Protein AF-A0A8J9YKD9-F1 (afdb_monomer)

pLDDT: mean 70.88, std 24.91, range [34.94, 98.56]

Radius of gyration: 39.42 Å; Cα contacts (8 Å, |Δi|>4): 229; chains: 1; bounding box: 98×36×122 Å

Secondary structure (DSSP, 8-state):
-EEEE-----SSSS-----EEEEPPPB--EEEEEPPPPPPS-SSSS--EEEEEEEEEE--BTTPPPPPS-SEEEEE-----STT-EEETTEEEPPTTEESTTS-EE---TTTTTSS--------------------------------S----------------------------

InterPro domains:
  IPR000884 Thrombospondin type-1 (TSP1) repeat [PF00090] (32-78)
  IPR000884 Thrombospondin type-1 (TSP1) repeat [SM00209] (31-82)
  IPR036383 Thrombospondin type-1 repeat superfamily [G3DSA:2.20.100.10] (26-81)
  IPR036383 Thrombospondin type-1 repeat superfamily [SSF82895] (27-78)

Structure (mmCIF, N/CA/C/O backbone):
data_AF-A0A8J9YKD9-F1
#
_entry.id   AF-A0A8J9YKD9-F1
#
loop_
_atom_site.group_PDB
_atom_site.id
_atom_site.type_symbol
_atom_site.label_atom_id
_atom_site.label_alt_id
_atom_site.label_comp_id
_atom_site.label_asym_id
_atom_site.label_entity_id
_atom_site.label_seq_id
_atom_site.pdbx_PDB_ins_code
_atom_site.Cartn_x
_atom_site.Cartn_y
_atom_site.Cartn_z
_atom_site.occupancy
_atom_site.B_iso_or_equiv
_atom_site.auth_seq_id
_atom_site.auth_comp_id
_atom_site.auth_asym_id
_atom_site.auth_atom_id
_atom_site.pdbx_PDB_model_num
ATOM 1 N N . MET A 1 1 ? 15.698 0.825 -31.365 1.00 49.66 1 MET A N 1
ATOM 2 C CA . MET A 1 1 ? 17.108 0.522 -31.705 1.00 49.66 1 MET A CA 1
ATOM 3 C C . MET A 1 1 ? 17.484 1.385 -32.893 1.00 49.66 1 MET A C 1
ATOM 5 O O . MET A 1 1 ? 16.712 1.414 -33.842 1.00 49.66 1 MET A O 1
ATOM 9 N N . LEU A 1 2 ? 18.587 2.131 -32.829 1.00 50.09 2 LEU A N 1
ATOM 10 C CA . LEU A 1 2 ? 19.017 2.991 -33.935 1.00 50.09 2 LEU A CA 1
ATOM 11 C C . LEU A 1 2 ? 20.284 2.392 -34.539 1.00 50.09 2 LEU A C 1
ATOM 13 O O . LEU A 1 2 ? 21.314 2.298 -33.877 1.00 50.09 2 LEU A O 1
ATOM 17 N N . CYS A 1 3 ? 20.183 1.958 -35.791 1.00 45.44 3 CYS A N 1
ATOM 18 C CA . CYS A 1 3 ? 21.333 1.555 -36.580 1.00 45.44 3 CYS A CA 1
ATOM 19 C C . CYS A 1 3 ? 21.987 2.840 -37.098 1.00 45.44 3 CYS A C 1
ATOM 21 O O . CYS A 1 3 ? 21.363 3.576 -37.862 1.00 45.44 3 CYS A O 1
ATOM 23 N N . ARG A 1 4 ? 23.197 3.162 -36.636 1.00 56.41 4 ARG A N 1
ATOM 24 C CA . ARG A 1 4 ? 24.002 4.229 -37.236 1.00 56.41 4 ARG A CA 1
ATOM 25 C C . ARG A 1 4 ? 25.234 3.592 -37.854 1.00 56.41 4 ARG A C 1
ATOM 27 O O . ARG A 1 4 ? 25.938 2.828 -37.200 1.00 56.41 4 ARG A O 1
ATOM 34 N N . THR A 1 5 ? 25.475 3.900 -39.117 1.00 50.19 5 THR A N 1
ATOM 35 C CA . THR A 1 5 ? 26.721 3.572 -39.801 1.00 50.19 5 THR A CA 1
ATOM 36 C C . THR A 1 5 ? 27.818 4.464 -39.231 1.00 50.19 5 THR A C 1
ATOM 38 O O . THR A 1 5 ? 27.686 5.687 -39.236 1.00 50.19 5 THR A O 1
ATOM 41 N N . VAL A 1 6 ? 28.883 3.864 -38.702 1.00 56.16 6 VAL A N 1
ATOM 42 C CA . VAL A 1 6 ? 30.103 4.599 -38.356 1.00 56.16 6 VAL A CA 1
ATOM 43 C C . VAL A 1 6 ? 31.075 4.367 -39.504 1.00 56.16 6 VAL A C 1
ATOM 45 O O . VAL A 1 6 ? 31.523 3.242 -39.716 1.00 56.16 6 VAL A O 1
ATOM 48 N N . GLU A 1 7 ? 31.366 5.409 -40.279 1.00 52.75 7 GLU A N 1
ATOM 49 C CA . GLU A 1 7 ? 32.394 5.347 -41.317 1.00 52.75 7 GLU A CA 1
ATOM 50 C C . GLU A 1 7 ? 33.770 5.370 -40.651 1.00 52.75 7 GLU A C 1
ATOM 52 O O . GLU A 1 7 ? 34.319 6.421 -40.325 1.00 52.75 7 GLU A O 1
ATOM 57 N N . ILE A 1 8 ? 34.325 4.188 -40.392 1.00 57.19 8 ILE A N 1
ATOM 58 C CA . ILE A 1 8 ? 35.709 4.060 -39.947 1.00 57.19 8 ILE A CA 1
ATOM 59 C C . ILE A 1 8 ? 36.579 4.044 -41.208 1.00 57.19 8 ILE A C 1
ATOM 61 O O . ILE A 1 8 ? 36.727 3.013 -41.863 1.00 57.19 8 ILE A O 1
ATOM 65 N N . VAL A 1 9 ? 37.144 5.201 -41.560 1.00 55.03 9 VAL A N 1
ATOM 66 C CA . VAL A 1 9 ? 38.139 5.334 -42.635 1.00 55.03 9 VAL A CA 1
ATOM 67 C C . VAL A 1 9 ? 39.464 4.738 -42.143 1.00 55.03 9 VAL A C 1
ATOM 69 O O . VAL A 1 9 ? 40.331 5.444 -41.633 1.00 55.03 9 VAL A O 1
ATOM 72 N N . LEU A 1 10 ? 39.624 3.416 -42.238 1.00 52.72 10 LEU A N 1
ATOM 73 C CA . LEU A 1 10 ? 40.927 2.780 -42.037 1.00 52.72 10 LEU A CA 1
ATOM 74 C C . LEU A 1 10 ? 41.771 3.000 -43.296 1.00 52.72 10 LEU A C 1
ATOM 76 O O . LEU A 1 10 ? 41.518 2.410 -44.345 1.00 52.72 10 LEU A O 1
ATOM 80 N N . LEU A 1 11 ? 42.780 3.867 -43.178 1.00 53.34 11 LEU A N 1
ATOM 81 C CA . LEU A 1 11 ? 43.760 4.197 -44.219 1.00 53.34 11 LEU A CA 1
ATOM 82 C C . LEU A 1 11 ? 44.752 3.049 -44.486 1.00 53.34 11 LEU A C 1
ATOM 84 O O . LEU A 1 11 ? 45.954 3.281 -44.539 1.00 53.34 11 LEU A O 1
ATOM 88 N N . LEU A 1 12 ? 44.283 1.810 -44.641 1.00 57.62 12 LEU A N 1
ATOM 89 C CA . LEU A 1 12 ? 45.097 0.686 -45.111 1.00 57.62 12 LEU A CA 1
ATOM 90 C C . LEU A 1 12 ? 44.252 -0.152 -46.080 1.00 57.62 12 LEU A C 1
ATOM 92 O O . LEU A 1 12 ? 43.355 -0.885 -45.681 1.00 57.62 12 LEU A O 1
ATOM 96 N N . GLY A 1 13 ? 44.523 0.057 -47.369 1.00 63.09 13 GLY A N 1
ATOM 97 C CA . GLY A 1 13 ? 43.796 -0.408 -48.549 1.00 63.09 13 GLY A CA 1
ATOM 98 C C . GLY A 1 13 ? 43.008 -1.728 -48.485 1.00 63.09 13 GLY A C 1
ATOM 99 O O . GLY A 1 13 ? 43.545 -2.784 -48.171 1.00 63.09 13 GLY A O 1
ATOM 100 N N . LEU A 1 14 ? 41.774 -1.627 -49.006 1.00 68.38 14 LEU A N 1
ATOM 101 C CA . LEU A 1 14 ? 41.173 -2.484 -50.050 1.00 68.38 14 LEU A CA 1
ATOM 102 C C . LEU A 1 14 ? 39.954 -3.373 -49.750 1.00 68.38 14 LEU A C 1
ATOM 104 O O . LEU A 1 14 ? 39.493 -4.024 -50.679 1.00 68.38 14 LEU A O 1
ATOM 108 N N . THR A 1 15 ? 39.281 -3.284 -48.598 1.00 60.72 15 THR A N 1
ATOM 109 C CA . THR A 1 15 ? 37.817 -3.527 -48.575 1.00 60.72 15 THR A CA 1
ATOM 110 C C . THR A 1 15 ? 37.111 -2.645 -47.537 1.00 60.72 15 THR A C 1
ATOM 112 O O . THR A 1 15 ? 37.367 -2.744 -46.342 1.00 60.72 15 THR A O 1
ATOM 115 N N . LEU A 1 16 ? 36.206 -1.770 -47.994 1.00 62.81 16 LEU A N 1
ATOM 116 C CA . LEU A 1 16 ? 35.316 -0.981 -47.135 1.00 62.81 16 LEU A CA 1
ATOM 117 C C . LEU A 1 16 ? 34.081 -1.823 -46.799 1.00 62.81 16 LEU A C 1
ATOM 119 O O . LEU A 1 16 ? 33.041 -1.699 -47.442 1.00 62.81 16 LEU A O 1
ATOM 123 N N . TRP A 1 17 ? 34.193 -2.713 -45.815 1.00 62.84 17 TRP A N 1
ATOM 124 C CA . TRP A 1 17 ? 33.002 -3.333 -45.237 1.00 62.84 17 TRP A CA 1
ATOM 125 C C . TRP A 1 17 ? 32.417 -2.356 -44.216 1.00 62.84 17 TRP A C 1
ATOM 127 O O . TRP A 1 17 ? 33.113 -2.022 -43.253 1.00 62.84 17 TRP A O 1
ATOM 137 N N . PRO A 1 18 ? 31.174 -1.870 -44.386 1.00 65.19 18 PRO A N 1
ATOM 138 C CA . PRO A 1 18 ? 30.551 -1.041 -43.368 1.00 65.19 18 PRO A CA 1
ATOM 139 C C . PRO A 1 18 ? 30.458 -1.844 -42.068 1.00 65.19 18 PRO A C 1
ATOM 141 O O . PRO A 1 18 ? 29.772 -2.866 -41.992 1.00 65.19 18 PRO A O 1
ATOM 144 N N . VAL A 1 19 ? 31.162 -1.383 -41.033 1.00 68.31 19 VAL A N 1
ATOM 145 C CA . VAL A 1 19 ? 31.009 -1.925 -39.685 1.00 68.31 19 VAL A CA 1
ATOM 146 C C . VAL A 1 19 ? 29.720 -1.346 -39.117 1.00 68.31 19 VAL A C 1
ATOM 148 O O . VAL A 1 19 ? 29.615 -0.155 -38.825 1.00 68.31 19 VAL A O 1
ATOM 151 N N . TYR A 1 20 ? 28.711 -2.198 -38.976 1.00 69.06 20 TYR A N 1
ATOM 152 C CA . TYR A 1 20 ? 27.459 -1.827 -38.332 1.00 69.06 20 TYR A CA 1
ATOM 153 C C . TYR A 1 20 ? 27.636 -1.855 -36.814 1.00 69.06 20 TYR A C 1
ATOM 155 O O . TYR A 1 20 ? 27.706 -2.922 -36.204 1.00 69.06 20 TYR A O 1
ATOM 163 N N . VAL A 1 21 ? 27.699 -0.672 -36.200 1.00 68.19 21 VAL A N 1
ATOM 164 C CA . VAL A 1 21 ? 27.710 -0.531 -34.742 1.00 68.19 21 VAL A CA 1
ATOM 165 C C . VAL A 1 21 ? 26.272 -0.387 -34.259 1.00 68.19 21 VAL A C 1
ATOM 167 O O . VAL A 1 21 ? 25.566 0.568 -34.587 1.00 68.19 21 VAL A O 1
ATOM 170 N N . TYR A 1 22 ? 25.826 -1.355 -33.465 1.00 70.00 22 TYR A N 1
ATOM 171 C CA . TYR A 1 22 ? 24.507 -1.318 -32.850 1.00 70.00 22 TYR A CA 1
ATOM 172 C C . TYR A 1 22 ? 24.577 -0.524 -31.553 1.00 70.00 22 TYR A C 1
ATOM 174 O O . TYR A 1 22 ? 25.063 -1.011 -30.534 1.00 70.00 22 TYR A O 1
ATOM 182 N N . VAL A 1 23 ? 24.071 0.707 -31.594 1.00 76.88 23 VAL A N 1
ATOM 183 C CA . VAL A 1 23 ? 23.906 1.520 -30.392 1.00 76.88 23 VAL A CA 1
ATOM 184 C C . VAL A 1 23 ? 22.541 1.210 -29.796 1.00 76.88 23 VAL A C 1
ATOM 186 O O . VAL A 1 23 ? 21.492 1.473 -30.395 1.00 76.88 23 VAL A O 1
ATOM 189 N N . CYS A 1 24 ? 22.556 0.639 -28.598 1.00 83.12 24 CYS A N 1
ATOM 190 C CA . CYS A 1 24 ? 21.361 0.516 -27.788 1.00 83.12 24 CYS A CA 1
ATOM 191 C C . CYS A 1 24 ? 21.346 1.626 -26.728 1.00 83.12 24 CYS A C 1
ATOM 193 O O . CYS A 1 24 ? 22.335 1.769 -26.007 1.00 83.12 24 CYS A O 1
ATOM 195 N N . PRO A 1 25 ? 20.265 2.419 -26.624 1.00 88.81 25 PRO A N 1
ATOM 196 C CA . PRO A 1 25 ? 20.163 3.423 -25.578 1.00 88.81 25 PRO A CA 1
ATOM 197 C C . PRO A 1 25 ? 20.093 2.751 -24.205 1.00 88.81 25 PRO A C 1
ATOM 199 O O . PRO A 1 25 ? 19.371 1.771 -24.019 1.00 88.81 25 PRO A O 1
ATOM 202 N N . VAL A 1 26 ? 20.828 3.301 -23.240 1.00 93.81 26 VAL A N 1
ATOM 203 C CA . VAL A 1 26 ? 20.701 2.910 -21.835 1.00 93.81 26 VAL A CA 1
ATOM 204 C C . VAL A 1 26 ? 19.325 3.358 -21.353 1.00 93.81 26 VAL A C 1
ATOM 206 O O . VAL A 1 26 ? 19.009 4.547 -21.398 1.00 93.81 26 VAL A O 1
ATOM 209 N N . VAL A 1 27 ? 18.506 2.414 -20.895 1.00 96.19 27 VAL A N 1
ATOM 210 C CA . VAL A 1 27 ? 17.192 2.706 -20.310 1.00 96.19 27 VAL A CA 1
ATOM 211 C C . VAL A 1 27 ? 17.205 2.225 -18.875 1.00 96.19 27 VAL A C 1
ATOM 213 O O . VAL A 1 27 ? 17.424 1.044 -18.618 1.00 96.19 27 VAL A O 1
ATOM 216 N N . HIS A 1 28 ? 16.988 3.137 -17.936 1.00 96.69 28 HIS A N 1
ATOM 217 C CA . HIS A 1 28 ? 16.857 2.787 -16.529 1.00 96.69 28 HIS A CA 1
ATOM 218 C C . HIS A 1 28 ? 15.464 2.243 -16.241 1.00 96.69 28 HIS A C 1
ATOM 220 O O . HIS A 1 28 ? 14.485 2.638 -16.873 1.00 96.69 28 HIS A O 1
ATOM 226 N N . CYS A 1 29 ? 15.391 1.349 -15.264 1.00 97.88 29 CYS A N 1
ATOM 227 C CA . CYS A 1 29 ? 14.129 0.802 -14.814 1.00 97.88 29 CYS A CA 1
ATOM 228 C C . CYS A 1 29 ? 13.219 1.900 -14.249 1.00 97.88 29 CYS A C 1
ATOM 230 O O . CYS A 1 29 ? 13.682 2.761 -13.495 1.00 97.88 29 CYS A O 1
ATOM 232 N N . GLN A 1 30 ? 11.928 1.835 -14.564 1.00 98.12 30 GLN A N 1
ATOM 233 C CA . GLN A 1 30 ? 10.911 2.707 -13.986 1.00 98.12 30 GLN A CA 1
ATOM 234 C C . GLN A 1 30 ? 9.786 1.870 -13.390 1.00 98.12 30 GLN A C 1
ATOM 236 O O . GLN A 1 30 ? 9.272 0.934 -14.008 1.00 98.12 30 GLN A O 1
ATOM 241 N N . TRP A 1 31 ? 9.414 2.219 -12.163 1.00 98.38 31 TRP A N 1
ATOM 242 C CA . TRP A 1 31 ? 8.217 1.691 -11.536 1.00 98.38 31 TRP A CA 1
ATOM 243 C C . TRP A 1 31 ? 6.982 2.268 -12.215 1.00 98.38 31 TRP A C 1
ATOM 245 O O . 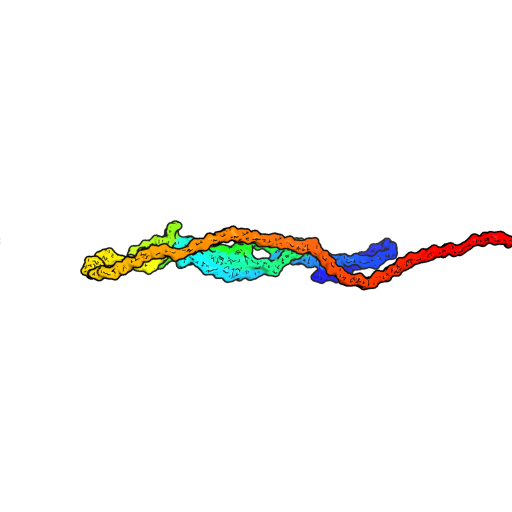TRP A 1 31 ? 6.923 3.470 -12.454 1.00 98.38 31 TRP A O 1
ATOM 255 N N . GLY A 1 32 ? 5.990 1.420 -12.446 1.00 97.81 32 GLY A N 1
ATOM 256 C CA . GLY A 1 32 ? 4.641 1.858 -12.751 1.00 97.81 32 GLY A CA 1
ATOM 257 C C . GLY A 1 32 ? 3.924 2.400 -11.525 1.00 97.81 32 GLY A C 1
ATOM 258 O O . GLY A 1 32 ? 4.444 2.404 -10.399 1.00 97.81 32 GLY A O 1
ATOM 259 N N . GLU A 1 33 ? 2.690 2.823 -11.764 1.00 98.19 33 GLU A N 1
ATOM 260 C CA . GLU A 1 33 ? 1.810 3.328 -10.722 1.00 98.19 33 GLU A CA 1
ATOM 261 C C . GLU A 1 33 ? 1.532 2.276 -9.646 1.00 98.19 33 GLU A C 1
ATOM 263 O O . GLU A 1 33 ? 1.490 1.062 -9.879 1.00 98.19 33 GLU A O 1
ATOM 268 N N . TRP A 1 34 ? 1.331 2.767 -8.427 1.00 98.50 34 TRP A N 1
ATOM 269 C CA . TRP A 1 34 ? 0.861 1.925 -7.341 1.00 98.50 34 TRP A CA 1
ATOM 270 C C . TRP A 1 34 ? -0.596 1.527 -7.571 1.00 98.50 34 TRP A C 1
ATOM 272 O O . TRP A 1 34 ? -1.436 2.355 -7.915 1.00 98.50 34 TRP A O 1
ATOM 282 N N . SER A 1 35 ? -0.921 0.274 -7.267 1.00 98.44 35 SER A N 1
ATOM 283 C CA . SER A 1 35 ? -2.300 -0.158 -7.100 1.00 98.44 35 SER A CA 1
ATOM 284 C C . SER A 1 35 ? -2.973 0.630 -5.976 1.00 98.44 35 SER A C 1
ATOM 286 O O . SER A 1 35 ? -2.322 1.158 -5.063 1.00 98.44 35 SER A O 1
ATOM 288 N N . HIS A 1 36 ? -4.305 0.624 -5.981 1.00 98.44 36 HIS A N 1
ATOM 289 C CA . HIS A 1 36 ? -5.063 1.027 -4.805 1.00 98.44 36 HIS A CA 1
ATOM 290 C C . HIS A 1 36 ? -4.664 0.179 -3.590 1.00 98.44 36 HIS A C 1
ATOM 292 O O . HIS A 1 36 ? -4.225 -0.969 -3.719 1.00 98.44 36 HIS A O 1
ATOM 298 N N . TRP A 1 37 ? -4.811 0.772 -2.406 1.00 98.44 37 TRP A N 1
ATOM 299 C CA . TRP A 1 37 ? -4.686 0.048 -1.148 1.00 98.44 37 TRP A CA 1
ATOM 300 C C . TRP A 1 37 ? -5.793 -0.998 -1.038 1.00 98.44 37 TRP A C 1
ATOM 302 O O . TRP A 1 37 ? -6.943 -0.727 -1.390 1.00 98.44 37 TRP A O 1
ATOM 312 N N . SER A 1 38 ? -5.451 -2.174 -0.520 1.00 98.38 38 SER A N 1
ATOM 313 C CA . SER A 1 38 ? -6.422 -3.203 -0.162 1.00 98.38 38 SER A CA 1
ATOM 314 C C . SER A 1 38 ? -7.405 -2.695 0.895 1.00 98.38 38 SER A C 1
ATOM 316 O O . SER A 1 38 ? -7.178 -1.685 1.564 1.00 98.38 38 SER A O 1
ATOM 318 N N . SER A 1 39 ? -8.486 -3.434 1.128 1.00 98.12 39 SER A N 1
ATOM 319 C CA . SER A 1 39 ? -9.269 -3.268 2.355 1.00 98.12 39 SER A CA 1
ATOM 320 C C . SER A 1 39 ? -8.395 -3.532 3.584 1.00 98.12 39 SER A C 1
ATOM 322 O O . SER A 1 39 ? -7.424 -4.289 3.516 1.00 98.12 39 SER A O 1
ATOM 324 N N . CYS A 1 40 ? -8.722 -2.871 4.694 1.00 98.12 40 CYS A N 1
ATOM 325 C CA . CYS A 1 40 ? -8.013 -3.065 5.954 1.00 98.12 40 CYS A CA 1
ATOM 326 C C . CYS A 1 40 ? -8.285 -4.468 6.502 1.00 98.12 40 CYS A C 1
ATOM 328 O O . CYS A 1 40 ? -9.431 -4.919 6.482 1.00 98.12 40 CYS A O 1
ATOM 330 N N . THR A 1 41 ? -7.251 -5.148 6.993 1.00 97.56 41 THR A N 1
ATOM 331 C CA . THR A 1 41 ? -7.365 -6.508 7.548 1.00 97.56 41 THR A CA 1
ATOM 332 C C . THR A 1 41 ? -8.179 -6.566 8.842 1.00 97.56 41 THR A C 1
ATOM 334 O O . THR A 1 41 ? -8.761 -7.605 9.140 1.00 97.56 41 THR A O 1
ATOM 337 N N . ALA A 1 42 ? -8.262 -5.458 9.584 1.00 95.94 42 ALA A N 1
ATOM 338 C CA . ALA A 1 42 ? -9.081 -5.325 10.785 1.00 95.94 42 ALA A CA 1
ATOM 339 C C . ALA A 1 42 ? -10.007 -4.108 10.683 1.00 95.94 42 ALA A C 1
ATOM 341 O O . ALA A 1 42 ? -9.653 -3.077 10.115 1.00 95.94 42 ALA A O 1
ATOM 342 N N . SER A 1 43 ? -11.205 -4.196 11.253 1.00 95.94 43 SER A N 1
ATOM 343 C CA . SER A 1 43 ? -12.158 -3.078 11.290 1.00 95.94 43 SER A CA 1
ATOM 344 C C . SER A 1 43 ? -11.818 -2.022 12.346 1.00 95.94 43 SER A C 1
ATOM 346 O O . SER A 1 43 ? -12.329 -0.910 12.274 1.00 95.94 43 SER A O 1
ATOM 348 N N . CYS A 1 44 ? -10.985 -2.369 13.327 1.00 96.81 44 CYS A N 1
ATOM 349 C CA . CYS A 1 44 ? -10.587 -1.528 14.452 1.00 96.81 44 CYS A CA 1
ATOM 350 C C . CYS A 1 44 ? -9.320 -2.104 15.113 1.00 96.81 44 CYS A C 1
ATOM 352 O O . CYS A 1 44 ? -8.856 -3.192 14.754 1.00 96.81 44 CYS A O 1
ATOM 354 N N . GLY A 1 45 ? -8.824 -1.434 16.152 1.00 96.31 45 GLY A N 1
ATOM 355 C CA . GLY A 1 45 ? -7.758 -1.957 16.998 1.00 96.31 45 GLY A CA 1
ATOM 356 C C . GLY A 1 45 ? -6.349 -1.741 16.430 1.00 96.31 45 GLY A C 1
ATOM 357 O O . GLY A 1 45 ? -6.151 -0.995 15.473 1.00 96.31 45 GLY A O 1
ATOM 358 N N . PRO A 1 46 ? -5.321 -2.336 17.056 1.00 96.38 46 PRO A N 1
ATOM 359 C CA . PRO A 1 46 ? -3.927 -1.981 16.789 1.00 96.38 46 PRO A CA 1
ATOM 360 C C . PRO A 1 46 ? -3.293 -2.713 15.596 1.00 96.38 46 PRO A C 1
ATOM 362 O O . PRO A 1 46 ? -2.169 -2.369 15.236 1.00 96.38 46 PRO A O 1
ATOM 365 N N . SER A 1 47 ? -3.953 -3.733 15.033 1.00 95.00 47 SER A N 1
ATOM 366 C CA . SER A 1 47 ? -3.354 -4.706 14.102 1.00 95.00 47 SER A CA 1
ATOM 367 C C . SER A 1 47 ? -3.840 -4.600 12.654 1.00 95.00 47 SER A C 1
ATOM 369 O O . SER A 1 47 ? -3.436 -5.408 11.820 1.00 95.00 47 SER A O 1
ATOM 371 N N . GLY A 1 48 ? -4.713 -3.638 12.343 1.00 96.56 48 GLY A N 1
ATOM 372 C CA . GLY A 1 48 ? -5.198 -3.436 10.982 1.00 96.56 48 GLY A CA 1
ATOM 373 C C . GLY A 1 48 ? -4.075 -3.004 10.044 1.00 96.56 48 GLY A C 1
ATOM 374 O O . GLY A 1 48 ? -3.369 -2.036 10.317 1.00 96.56 48 GLY A O 1
ATOM 375 N N . THR A 1 49 ? -3.950 -3.693 8.912 1.00 98.12 49 THR A N 1
ATOM 376 C CA . THR A 1 49 ? -2.992 -3.396 7.841 1.00 98.12 49 THR A CA 1
ATOM 377 C C . THR A 1 49 ? -3.666 -3.350 6.471 1.00 98.12 49 THR A C 1
ATOM 379 O O . THR A 1 49 ? -4.692 -3.993 6.231 1.00 98.12 49 THR A O 1
ATOM 382 N N . GLN A 1 50 ? -3.101 -2.557 5.566 1.00 98.44 50 GLN A N 1
ATOM 383 C CA . GLN A 1 50 ? -3.445 -2.515 4.148 1.00 98.44 50 GLN A CA 1
ATOM 384 C C . GLN A 1 50 ? -2.186 -2.658 3.317 1.00 98.44 50 GLN A C 1
ATOM 386 O O . GLN A 1 50 ? -1.162 -2.044 3.622 1.00 98.44 50 GLN A O 1
ATOM 391 N N . ASP A 1 51 ? -2.311 -3.379 2.211 1.00 98.44 51 ASP A N 1
ATOM 392 C CA . ASP A 1 51 ? -1.223 -3.606 1.277 1.00 98.44 51 ASP A CA 1
ATOM 393 C C . ASP A 1 51 ? -1.536 -2.996 -0.086 1.00 98.44 51 ASP A C 1
ATOM 395 O O . ASP A 1 51 ? -2.691 -2.817 -0.481 1.00 98.44 51 ASP A O 1
ATOM 399 N N . ARG A 1 52 ? -0.480 -2.669 -0.823 1.00 98.56 52 ARG A N 1
ATOM 400 C CA . ARG A 1 52 ? -0.545 -2.286 -2.232 1.00 98.56 52 ARG A CA 1
ATOM 401 C C . ARG A 1 52 ? 0.663 -2.816 -2.980 1.00 98.56 52 ARG A C 1
ATOM 403 O O . ARG A 1 52 ? 1.705 -3.112 -2.387 1.00 98.56 52 ARG A O 1
ATOM 410 N N . THR A 1 53 ? 0.547 -2.880 -4.296 1.00 98.44 53 THR A N 1
ATOM 411 C CA . THR A 1 53 ? 1.609 -3.379 -5.171 1.00 98.44 53 THR A CA 1
ATOM 412 C C . THR A 1 53 ? 1.851 -2.427 -6.326 1.00 98.44 53 THR A C 1
ATOM 414 O O . THR A 1 53 ? 0.988 -1.626 -6.667 1.00 98.44 53 THR A O 1
ATOM 417 N N . ARG A 1 54 ? 3.036 -2.489 -6.914 1.00 98.12 54 ARG A N 1
ATOM 418 C CA . ARG A 1 54 ? 3.363 -1.842 -8.183 1.00 98.12 54 ARG A CA 1
ATOM 419 C C . ARG A 1 54 ? 4.211 -2.789 -9.010 1.00 98.12 54 ARG A C 1
ATOM 421 O O . ARG A 1 54 ? 4.906 -3.648 -8.460 1.00 98.12 54 ARG A O 1
ATOM 428 N N . VAL A 1 55 ? 4.172 -2.606 -10.318 1.00 97.69 55 VAL A N 1
ATOM 429 C CA . VAL A 1 55 ? 4.952 -3.398 -11.273 1.00 97.69 55 VAL A CA 1
ATOM 430 C C . VAL A 1 55 ? 5.979 -2.519 -11.969 1.00 97.69 55 VAL A C 1
ATOM 432 O O . VAL A 1 55 ? 5.909 -1.296 -11.889 1.00 97.69 55 VAL A O 1
ATOM 435 N N . ILE A 1 56 ? 6.968 -3.135 -12.606 1.00 97.94 56 ILE A N 1
ATOM 436 C CA . ILE A 1 56 ? 7.914 -2.413 -13.456 1.00 97.94 56 ILE A CA 1
ATOM 437 C C . ILE A 1 56 ? 7.172 -2.030 -14.737 1.00 97.94 56 ILE A C 1
ATOM 439 O O . ILE A 1 56 ? 6.677 -2.915 -15.430 1.00 97.94 56 ILE A O 1
ATOM 443 N N . ASP A 1 57 ? 7.101 -0.735 -15.028 1.00 97.75 57 ASP A N 1
ATOM 444 C CA . ASP A 1 57 ? 6.498 -0.218 -16.262 1.00 97.75 57 ASP A CA 1
ATOM 445 C C . ASP A 1 57 ? 7.539 -0.159 -17.384 1.00 97.75 57 ASP A C 1
ATOM 447 O O . ASP A 1 57 ? 7.303 -0.602 -18.506 1.00 97.75 57 ASP A O 1
ATOM 451 N N . VAL A 1 58 ? 8.761 0.264 -17.044 1.00 97.12 58 VAL A N 1
ATOM 452 C CA . VAL A 1 58 ? 9.901 0.250 -17.964 1.00 97.12 58 VAL A CA 1
ATOM 453 C C . VAL A 1 58 ? 10.984 -0.660 -17.412 1.00 97.12 58 VAL A C 1
ATOM 455 O O . VAL A 1 58 ? 11.581 -0.376 -16.376 1.00 97.12 58 VAL A O 1
ATOM 458 N N . ALA A 1 59 ? 11.261 -1.760 -18.109 1.00 95.69 59 ALA A N 1
ATOM 459 C CA . ALA A 1 59 ? 12.364 -2.649 -17.765 1.00 95.69 59 ALA A CA 1
ATOM 460 C C . ALA A 1 59 ? 13.722 -2.012 -18.121 1.00 95.69 59 ALA A C 1
ATOM 462 O O . ALA A 1 59 ? 13.823 -1.321 -19.139 1.00 95.69 59 ALA A O 1
ATOM 463 N N . PRO A 1 60 ? 14.784 -2.261 -17.332 1.00 96.19 60 PRO A N 1
ATOM 464 C CA . PRO A 1 60 ? 16.107 -1.750 -17.652 1.00 96.19 60 PRO A CA 1
ATOM 465 C C . PRO A 1 60 ? 16.646 -2.381 -18.940 1.00 96.19 60 PRO A C 1
ATOM 467 O O . PRO A 1 60 ? 16.510 -3.586 -19.158 1.00 96.19 60 PRO A O 1
ATOM 470 N N . GLN A 1 61 ? 17.295 -1.580 -19.784 1.00 94.69 61 GLN A N 1
ATOM 471 C CA . GLN A 1 61 ? 17.899 -2.039 -21.037 1.00 94.69 61 GLN A CA 1
ATOM 472 C C . GLN A 1 61 ? 19.339 -1.554 -21.163 1.00 94.69 61 GLN A C 1
ATOM 474 O O . GLN A 1 61 ? 19.691 -0.463 -20.713 1.00 94.69 61 GLN A O 1
ATOM 479 N N . CYS A 1 62 ? 20.162 -2.382 -21.810 1.00 92.69 62 CYS A N 1
ATOM 480 C CA . CYS A 1 62 ? 21.493 -2.021 -22.299 1.00 92.69 62 CYS A CA 1
ATOM 481 C C . CYS A 1 62 ? 22.416 -1.439 -21.223 1.00 92.69 62 CYS A C 1
ATOM 483 O O . CYS A 1 62 ? 23.030 -0.396 -21.400 1.00 92.69 62 CYS A O 1
ATOM 485 N N . GLY A 1 63 ? 22.495 -2.142 -20.088 1.00 93.12 63 GLY A N 1
ATOM 486 C CA . GLY A 1 63 ? 23.295 -1.734 -18.930 1.00 93.12 63 GLY A CA 1
ATOM 487 C C . GLY A 1 63 ? 22.594 -0.738 -18.003 1.00 93.12 63 GLY A C 1
ATOM 488 O O . GLY A 1 63 ? 23.204 -0.259 -17.053 1.00 93.12 63 GLY A O 1
ATOM 489 N N . GLY A 1 64 ? 21.321 -0.427 -18.256 1.00 95.69 64 GLY A N 1
ATOM 490 C CA . GLY A 1 64 ? 20.524 0.424 -17.387 1.00 95.69 64 GLY A CA 1
ATOM 491 C C . GLY A 1 64 ? 20.326 -0.154 -15.987 1.00 95.69 64 GLY A C 1
ATOM 492 O O . GLY A 1 64 ? 20.258 -1.364 -15.780 1.00 95.69 64 GLY A O 1
ATOM 493 N N . ALA A 1 65 ? 20.226 0.746 -15.013 1.00 97.44 65 ALA A N 1
ATOM 494 C CA . ALA A 1 65 ? 20.050 0.392 -13.609 1.00 97.44 65 ALA A CA 1
ATOM 495 C C . ALA A 1 65 ? 18.681 -0.257 -13.341 1.00 97.44 65 ALA A C 1
ATOM 497 O O . ALA A 1 65 ? 17.658 0.198 -13.859 1.00 97.44 65 ALA A O 1
ATOM 498 N N . ALA A 1 66 ? 18.666 -1.281 -12.485 1.00 96.94 66 ALA A N 1
ATOM 499 C CA . ALA A 1 66 ? 17.441 -1.887 -11.974 1.00 96.94 66 ALA A CA 1
ATOM 500 C C . ALA A 1 66 ? 16.661 -0.918 -11.069 1.00 96.94 66 ALA A C 1
ATOM 502 O O . ALA A 1 66 ? 17.222 0.026 -10.510 1.00 96.94 66 ALA A O 1
ATOM 503 N N . CYS A 1 67 ? 15.358 -1.163 -10.914 1.00 97.25 67 CYS A N 1
ATOM 504 C CA . CYS A 1 67 ? 14.509 -0.335 -10.069 1.00 97.25 67 CYS A CA 1
ATOM 505 C C . CYS A 1 67 ? 14.935 -0.481 -8.607 1.00 97.25 67 CYS A C 1
ATOM 507 O O . CYS A 1 67 ? 15.084 -1.594 -8.105 1.00 97.25 67 CYS A O 1
ATOM 509 N N . SER A 1 68 ? 15.089 0.642 -7.910 1.00 97.12 68 SER A N 1
ATOM 510 C CA . SER A 1 68 ? 15.358 0.653 -6.474 1.00 97.12 68 SER A CA 1
ATOM 511 C C . SER A 1 68 ? 14.056 0.673 -5.661 1.00 97.12 68 SER A C 1
ATOM 513 O O . SER A 1 68 ? 13.030 1.218 -6.080 1.00 97.12 68 SER A O 1
ATOM 515 N N . GLY A 1 69 ? 14.092 0.067 -4.472 1.00 96.50 69 GLY A N 1
ATOM 516 C CA . GLY A 1 69 ? 12.949 -0.021 -3.558 1.00 96.50 69 GLY A CA 1
ATOM 517 C C . GLY A 1 69 ? 12.033 -1.230 -3.792 1.00 96.50 69 GLY A C 1
ATOM 518 O O . GLY A 1 69 ? 12.259 -2.055 -4.669 1.00 96.50 69 GLY A O 1
ATOM 519 N N . SER A 1 70 ? 10.992 -1.344 -2.965 1.00 97.38 70 SER A N 1
ATOM 520 C CA . SER A 1 70 ? 10.072 -2.491 -2.959 1.00 97.38 70 SER A CA 1
ATOM 521 C C . SER A 1 70 ? 8.973 -2.375 -4.024 1.00 97.38 70 SER A C 1
ATOM 523 O O . SER A 1 70 ? 8.505 -1.273 -4.334 1.00 97.38 70 SER A O 1
ATOM 525 N N . SER A 1 71 ? 8.516 -3.519 -4.540 1.00 97.81 71 SER A N 1
ATOM 526 C CA . SER A 1 71 ? 7.297 -3.651 -5.357 1.00 97.81 71 SER A CA 1
ATOM 527 C C . SER A 1 71 ? 6.017 -3.725 -4.515 1.00 97.81 71 SER A C 1
ATOM 529 O O . SER A 1 71 ? 4.913 -3.652 -5.050 1.00 97.81 71 SER A O 1
ATOM 531 N N . ARG A 1 72 ? 6.150 -3.859 -3.190 1.00 98.19 72 ARG A N 1
ATOM 532 C CA . ARG A 1 72 ? 5.045 -3.941 -2.228 1.00 98.19 72 ARG A CA 1
ATOM 533 C C . ARG A 1 72 ? 5.150 -2.832 -1.192 1.00 98.19 72 ARG A C 1
ATOM 535 O O . ARG A 1 72 ? 6.242 -2.557 -0.689 1.00 98.19 72 ARG A O 1
ATOM 542 N N . GLY A 1 73 ? 4.021 -2.218 -0.869 1.00 98.19 73 GLY A N 1
ATOM 543 C CA . GLY A 1 73 ? 3.885 -1.279 0.239 1.00 98.19 73 GLY A CA 1
ATOM 544 C C . GLY A 1 73 ? 2.865 -1.805 1.237 1.00 98.19 73 GLY A C 1
ATOM 545 O O . GLY A 1 73 ? 1.852 -2.356 0.819 1.00 98.19 73 GLY A O 1
ATOM 546 N N . SER A 1 74 ? 3.127 -1.609 2.527 1.00 98.12 74 SER A N 1
ATOM 547 C CA . SER A 1 74 ? 2.217 -1.958 3.618 1.00 98.12 74 SER A CA 1
ATOM 548 C C . SER A 1 74 ? 2.079 -0.768 4.561 1.00 98.12 74 SER A C 1
ATOM 550 O O . SER A 1 74 ? 3.036 -0.002 4.725 1.00 98.12 74 SER A O 1
ATOM 552 N N . ARG A 1 75 ? 0.892 -0.577 5.136 1.00 97.88 75 ARG A N 1
ATOM 553 C CA . ARG A 1 75 ? 0.632 0.464 6.136 1.00 97.88 75 ARG A CA 1
ATOM 554 C C . ARG A 1 75 ? -0.422 0.025 7.139 1.00 97.88 75 ARG A C 1
ATOM 556 O O . ARG A 1 75 ? -1.315 -0.749 6.800 1.00 97.88 75 ARG A O 1
ATOM 563 N N . ASP A 1 76 ? -0.367 0.617 8.322 1.00 97.69 76 ASP A N 1
ATOM 564 C CA . ASP A 1 76 ? -1.415 0.473 9.324 1.00 97.69 76 ASP A CA 1
ATOM 565 C C . ASP A 1 76 ? -2.710 1.175 8.891 1.00 97.69 76 ASP A C 1
ATOM 567 O O . ASP A 1 76 ? -2.701 2.199 8.196 1.00 97.69 76 ASP A O 1
ATOM 571 N N . CYS A 1 77 ? -3.837 0.644 9.348 1.00 97.94 77 CYS A N 1
ATOM 572 C CA . CYS A 1 77 ? -5.170 1.190 9.122 1.00 97.94 77 CYS A CA 1
ATOM 573 C C . CYS A 1 77 ? -6.090 0.876 10.303 1.00 97.94 77 CYS A C 1
ATOM 575 O O . CYS A 1 77 ? -5.813 -0.005 11.112 1.00 97.94 77 CYS A O 1
ATOM 577 N N . ASN A 1 78 ? -7.191 1.622 10.400 1.00 96.75 78 ASN A N 1
ATOM 578 C CA . ASN A 1 78 ? -8.225 1.436 11.420 1.00 96.75 78 ASN A CA 1
ATOM 579 C C . ASN A 1 78 ? -7.696 1.370 12.864 1.00 96.75 78 ASN A C 1
ATOM 581 O O . ASN A 1 78 ? -8.243 0.661 13.704 1.00 96.75 78 ASN A O 1
ATOM 585 N N . ARG A 1 79 ? -6.655 2.162 13.164 1.00 96.56 79 ARG A N 1
ATOM 586 C CA . ARG A 1 79 ? -6.063 2.308 14.503 1.00 96.56 79 ARG A CA 1
ATOM 587 C C . ARG A 1 79 ? -6.949 3.138 15.436 1.00 96.56 79 ARG A C 1
ATOM 589 O O . ARG A 1 79 ? -6.542 4.189 15.924 1.00 96.56 79 ARG A O 1
ATOM 596 N N . PHE A 1 80 ? -8.174 2.683 15.660 1.00 96.50 80 PHE A N 1
ATOM 597 C CA . PHE A 1 80 ? -9.138 3.314 16.553 1.00 96.50 80 PHE A CA 1
ATOM 598 C C . PHE A 1 80 ? -9.985 2.261 17.271 1.00 96.50 80 PHE A C 1
ATOM 600 O O . PHE A 1 80 ? -10.070 1.108 16.849 1.00 96.50 80 PHE A O 1
ATOM 607 N N . CYS A 1 81 ? -10.634 2.688 18.348 1.00 97.56 81 CYS A N 1
ATOM 608 C CA . CYS A 1 81 ? -11.661 1.941 19.064 1.00 97.56 81 CYS A CA 1
ATOM 609 C C . CYS A 1 81 ? -12.907 2.825 19.163 1.00 97.56 81 CYS A C 1
ATOM 611 O O . CYS A 1 81 ? -12.792 4.052 19.189 1.00 97.56 81 CYS A O 1
ATOM 613 N N . HIS A 1 82 ? -14.099 2.231 19.176 1.00 97.38 82 HIS A N 1
ATOM 614 C CA . HIS A 1 82 ? -15.332 3.011 19.275 1.00 97.38 82 HIS A CA 1
ATOM 615 C C . HIS A 1 82 ? -15.636 3.414 20.724 1.00 97.38 82 HIS A C 1
ATOM 617 O O . HIS A 1 82 ? -15.043 2.893 21.669 1.00 97.38 82 HIS A O 1
ATOM 623 N N . ASN A 1 83 ? -16.567 4.359 20.885 1.00 96.69 83 ASN A N 1
ATOM 624 C CA . ASN A 1 83 ? -17.156 4.746 22.171 1.00 96.69 83 ASN A CA 1
ATOM 625 C C . ASN A 1 83 ? -16.136 5.123 23.262 1.00 96.69 83 ASN A C 1
ATOM 627 O O . ASN A 1 83 ? -16.294 4.806 24.438 1.00 96.69 83 ASN A O 1
ATOM 631 N N . GLY A 1 84 ? -15.063 5.809 22.856 1.00 94.94 84 GLY A N 1
ATOM 632 C CA . GLY A 1 84 ? -14.024 6.292 23.766 1.00 94.94 84 GLY A CA 1
ATOM 633 C C . GLY A 1 84 ? -13.069 5.213 24.279 1.00 94.94 84 GLY A C 1
ATOM 634 O O . GLY A 1 84 ? -12.274 5.511 25.165 1.00 94.94 84 GLY A O 1
ATOM 635 N N . GLY A 1 85 ? -13.122 3.988 23.743 1.00 95.94 85 GLY A N 1
ATOM 636 C CA . GLY A 1 85 ? -12.115 2.969 24.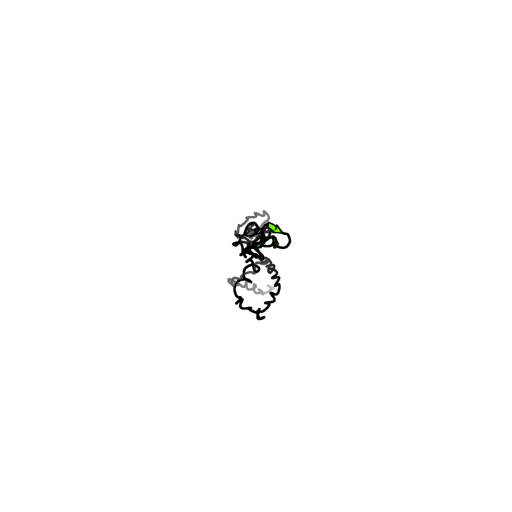033 1.00 95.94 85 GLY A CA 1
ATOM 637 C C . GLY A 1 85 ? -10.721 3.383 23.550 1.00 95.94 85 GLY A C 1
ATOM 638 O O . GLY A 1 85 ? -10.576 4.194 22.632 1.00 95.94 85 GLY A O 1
ATOM 639 N N . PHE A 1 86 ? -9.683 2.793 24.138 1.00 96.75 86 PHE A N 1
ATOM 640 C CA . PHE A 1 86 ? -8.290 3.063 23.778 1.00 96.75 86 PHE A CA 1
ATOM 641 C C . PHE A 1 86 ? -7.596 1.825 23.208 1.00 96.75 86 PHE A C 1
ATOM 643 O O . PHE A 1 86 ? -7.954 0.681 23.502 1.00 96.75 86 PHE A O 1
ATOM 650 N N . LEU A 1 87 ? -6.576 2.061 22.380 1.00 96.50 87 LEU A N 1
ATOM 651 C CA . LEU A 1 87 ? -5.749 0.995 21.824 1.00 96.50 87 LEU A CA 1
ATOM 652 C C . LEU A 1 87 ? -4.892 0.371 22.927 1.00 96.50 87 LEU A C 1
ATOM 654 O O . LEU A 1 87 ? -4.085 1.047 23.562 1.00 96.50 87 LEU A O 1
ATOM 658 N N .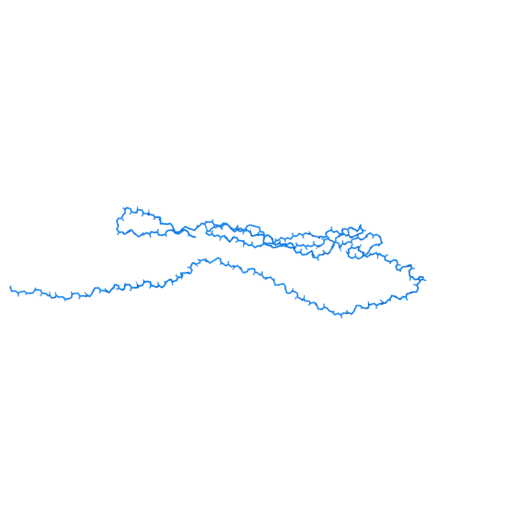 SER A 1 88 ? -5.040 -0.933 23.107 1.00 95.31 88 SER A N 1
ATOM 659 C CA . SER A 1 88 ? -4.188 -1.777 23.937 1.00 95.31 88 SER A CA 1
ATOM 660 C C . SER A 1 88 ? -3.308 -2.658 23.047 1.00 95.31 88 SER A C 1
ATOM 662 O O . SER A 1 88 ? -3.536 -2.783 21.843 1.00 95.31 88 SER A O 1
ATOM 664 N N . THR A 1 89 ? -2.305 -3.309 23.630 1.00 92.62 89 THR A N 1
ATOM 665 C CA . THR A 1 89 ? -1.474 -4.301 22.930 1.00 92.62 89 THR A CA 1
ATOM 666 C C . THR A 1 89 ? -2.276 -5.521 22.470 1.00 92.62 89 THR A C 1
ATOM 668 O O . THR A 1 89 ? -1.915 -6.144 21.477 1.00 92.62 89 THR A O 1
ATOM 671 N N . HIS A 1 90 ? -3.384 -5.833 23.151 1.00 91.12 90 HIS A N 1
ATOM 672 C CA . HIS A 1 90 ? -4.218 -7.012 22.887 1.00 91.12 90 HIS A CA 1
ATOM 673 C C . HIS A 1 90 ? -5.531 -6.701 22.146 1.00 91.12 90 HIS A C 1
ATOM 675 O O . HIS A 1 90 ? -6.363 -7.590 21.988 1.00 91.12 90 HIS A O 1
ATOM 681 N N . GLY A 1 91 ? -5.748 -5.458 21.703 1.00 93.88 91 GLY A N 1
ATOM 682 C CA . GLY A 1 91 ? -6.995 -5.048 21.051 1.00 93.88 91 GLY A CA 1
ATOM 683 C C . GLY A 1 91 ? -7.500 -3.703 21.557 1.00 93.88 91 GLY A C 1
ATOM 684 O O . GLY A 1 91 ? -6.709 -2.833 21.914 1.00 93.88 91 GLY A O 1
ATOM 685 N N . CYS A 1 92 ? -8.816 -3.525 21.585 1.00 97.12 92 CYS A N 1
ATOM 686 C CA . CYS A 1 92 ? -9.443 -2.346 22.169 1.00 97.12 92 CYS A CA 1
ATOM 687 C C . CYS A 1 92 ? -9.771 -2.577 23.643 1.00 97.12 92 CYS A C 1
ATOM 68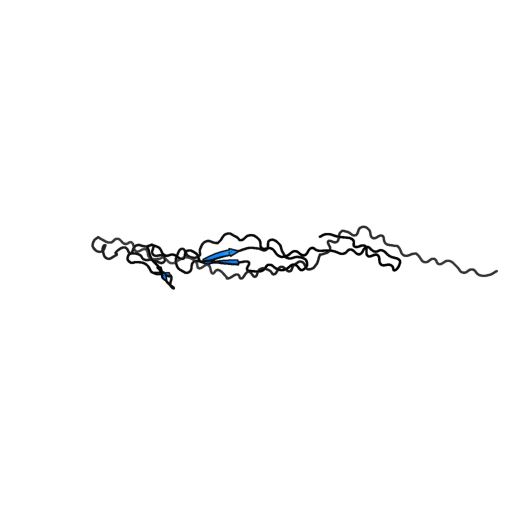9 O O . CYS A 1 92 ? -10.450 -3.542 23.984 1.00 97.12 92 CYS A O 1
ATOM 691 N N . SER A 1 93 ? -9.311 -1.675 24.509 1.00 97.00 93 SER A N 1
ATOM 692 C CA . SER A 1 93 ? -9.785 -1.602 25.889 1.00 97.00 93 SER A CA 1
ATOM 693 C C . SER A 1 93 ? -10.974 -0.652 25.942 1.00 97.00 93 SER A C 1
ATOM 695 O O . SER A 1 93 ? -10.841 0.528 25.611 1.00 97.00 93 SER A O 1
ATOM 697 N N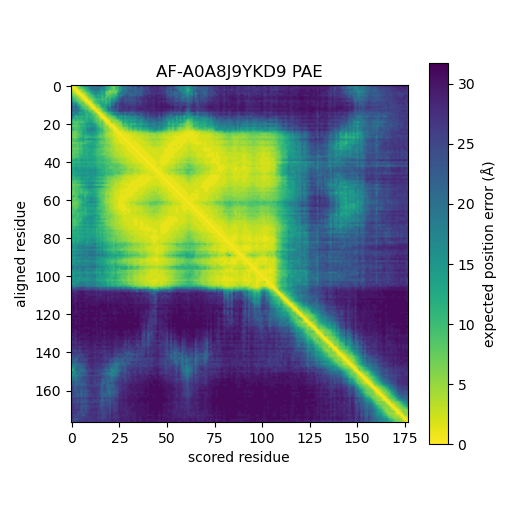 . CYS A 1 94 ? -12.138 -1.171 26.317 1.00 96.56 94 CYS A N 1
ATOM 698 C CA . CYS A 1 94 ? -13.390 -0.430 26.239 1.00 96.56 94 CYS A CA 1
ATOM 699 C C . CYS A 1 94 ? -13.647 0.427 27.475 1.00 96.56 94 CYS A C 1
ATOM 701 O O . CYS A 1 94 ? -13.291 0.059 28.593 1.00 96.56 94 CYS A O 1
ATOM 703 N N . SER A 1 95 ? -14.280 1.577 27.247 1.00 95.38 95 SER A N 1
ATOM 704 C CA . SER A 1 95 ? -14.853 2.402 28.309 1.00 95.38 95 SER A CA 1
ATOM 705 C C . SER A 1 95 ? -16.054 1.698 28.941 1.00 95.38 95 SER A C 1
ATOM 707 O O . SER A 1 95 ? -16.698 0.866 28.301 1.00 95.38 95 SER A O 1
ATOM 709 N N . SER A 1 96 ? -16.370 2.044 30.191 1.00 93.62 96 SER A N 1
ATOM 710 C CA . SER A 1 96 ? -17.495 1.462 30.934 1.00 93.62 96 SER A CA 1
ATOM 711 C C . SER A 1 96 ? -18.809 1.585 30.161 1.00 93.62 96 SER A C 1
ATOM 713 O O . SER A 1 96 ? -19.105 2.663 29.635 1.00 93.62 96 SER A O 1
ATOM 715 N N . GLY A 1 97 ? -19.599 0.510 30.126 1.00 91.56 97 GLY A N 1
ATOM 716 C CA . GLY A 1 97 ? -20.850 0.463 29.372 1.00 91.56 97 GLY A CA 1
ATOM 717 C C . GLY A 1 97 ? -20.686 0.033 27.913 1.00 91.56 97 GLY A C 1
ATOM 718 O O . GLY A 1 97 ? -21.678 0.008 27.188 1.00 91.56 97 GLY A O 1
ATOM 719 N N . TYR A 1 98 ? -19.473 -0.325 27.469 1.00 94.44 98 TYR A N 1
ATOM 720 C CA . TYR A 1 98 ? -19.224 -0.881 26.139 1.00 94.44 98 TYR A CA 1
ATOM 721 C C . TYR A 1 98 ? -18.323 -2.115 26.183 1.00 94.44 98 TYR A C 1
ATOM 723 O O . TYR A 1 98 ? -17.365 -2.199 26.946 1.00 94.44 98 TYR A O 1
ATOM 731 N N . THR A 1 99 ? -18.601 -3.065 25.297 1.00 92.94 99 THR A N 1
ATOM 732 C CA . THR A 1 99 ? -17.913 -4.350 25.173 1.00 92.94 99 THR A CA 1
ATOM 733 C C . THR A 1 99 ? -17.686 -4.728 23.702 1.00 92.94 99 THR A C 1
ATOM 735 O O . THR A 1 99 ? -18.093 -4.033 22.759 1.00 92.94 99 THR A O 1
ATOM 738 N N . GLY A 1 100 ? -16.998 -5.852 23.499 1.00 92.38 100 GLY A N 1
ATOM 739 C CA . GLY A 1 100 ? -16.667 -6.406 22.189 1.00 92.38 100 GLY A CA 1
ATOM 740 C C . GLY A 1 100 ? -15.325 -5.919 21.640 1.00 92.38 100 GLY A C 1
ATOM 741 O O . GLY A 1 100 ? -14.727 -4.969 22.135 1.00 92.38 100 GLY A O 1
ATOM 742 N N . ASN A 1 101 ? -14.860 -6.563 20.568 1.00 93.69 101 ASN A N 1
ATOM 743 C CA . ASN A 1 101 ? -13.500 -6.386 20.034 1.00 93.69 101 ASN A CA 1
ATOM 744 C C . ASN A 1 101 ? -13.190 -4.959 19.549 1.00 93.69 101 ASN A C 1
ATOM 746 O O . ASN A 1 101 ? -12.026 -4.573 19.494 1.00 93.69 101 ASN A O 1
ATOM 750 N N . CYS A 1 102 ? -14.227 -4.186 19.213 1.00 96.44 102 CYS A N 1
ATOM 751 C CA . CYS A 1 102 ? -14.128 -2.794 18.776 1.00 96.44 102 CYS A CA 1
ATOM 752 C C . CYS A 1 102 ? -14.851 -1.802 19.704 1.00 96.44 102 CYS A C 1
ATOM 754 O O . CYS A 1 102 ? -14.983 -0.635 19.336 1.00 96.44 102 CYS A O 1
ATOM 756 N N . CYS A 1 103 ? -15.341 -2.245 20.869 1.00 96.44 103 CYS A N 1
ATOM 757 C CA . CYS A 1 103 ? -16.134 -1.439 21.810 1.00 96.44 103 CYS A CA 1
ATOM 758 C C . CYS A 1 103 ? -17.443 -0.881 21.232 1.00 96.44 103 CYS A C 1
ATOM 760 O O . CYS A 1 103 ? -17.874 0.209 21.592 1.00 96.44 103 CYS A O 1
ATOM 762 N N . GLN A 1 104 ? -18.067 -1.601 20.299 1.00 95.19 104 GLN A N 1
ATOM 763 C CA . GLN A 1 104 ? -19.310 -1.171 19.648 1.00 95.19 104 GLN A CA 1
ATOM 764 C C . GLN A 1 104 ? -20.565 -1.639 20.385 1.00 95.19 104 GLN A C 1
ATOM 766 O O . GLN A 1 104 ? -21.616 -1.024 20.234 1.00 95.19 104 GLN A O 1
ATOM 771 N N . SER A 1 105 ? -20.475 -2.735 21.141 1.00 92.75 105 SER A N 1
ATOM 772 C CA . SER A 1 105 ? -21.640 -3.310 21.812 1.00 92.75 105 SER A CA 1
ATOM 773 C C . SER A 1 105 ? -21.857 -2.580 23.131 1.00 92.75 105 SER A C 1
ATOM 775 O O . SER A 1 105 ? -20.922 -2.559 23.926 1.00 92.75 105 SER A O 1
ATOM 777 N N . PRO A 1 106 ? -23.026 -1.981 23.398 1.00 91.25 106 PRO A N 1
ATOM 778 C CA . PRO A 1 106 ? -23.325 -1.517 24.742 1.00 91.25 106 PRO A CA 1
ATOM 779 C C . PRO A 1 106 ? -23.334 -2.727 25.681 1.00 91.25 106 P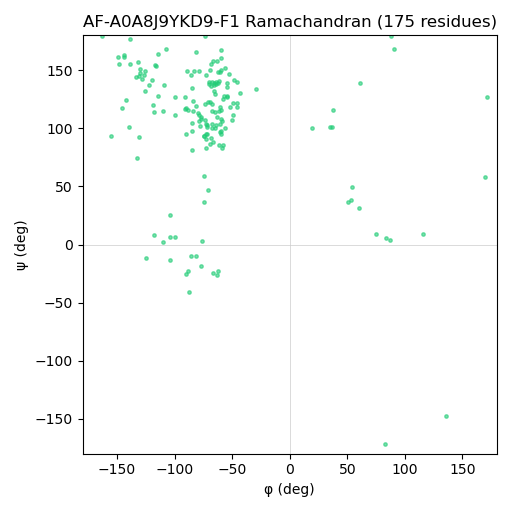RO A C 1
ATOM 781 O O . PRO A 1 106 ? -23.791 -3.812 25.314 1.00 91.25 106 PRO A O 1
ATOM 784 N N . GLU A 1 107 ? -22.798 -2.558 26.880 1.00 81.75 107 GLU A N 1
ATOM 785 C CA . GLU A 1 107 ? -22.948 -3.519 27.965 1.00 81.75 107 GLU A CA 1
ATOM 786 C C . GLU A 1 107 ? -24.416 -3.454 28.388 1.00 81.75 107 GLU A C 1
ATOM 788 O O . GLU A 1 107 ? -24.815 -2.634 29.206 1.00 81.75 107 GLU A O 1
ATOM 793 N N . THR A 1 108 ? -25.275 -4.222 27.716 1.00 72.50 108 THR A N 1
ATOM 794 C CA . THR A 1 108 ? -26.665 -4.345 28.144 1.00 72.50 108 THR A CA 1
ATOM 795 C C . THR A 1 108 ? -26.627 -4.917 29.547 1.00 72.50 108 THR A C 1
ATOM 797 O O . THR A 1 108 ? -26.113 -6.026 29.717 1.00 72.50 108 THR A O 1
ATOM 800 N N . ASP A 1 109 ? -27.142 -4.177 30.524 1.00 54.75 109 ASP A N 1
ATOM 801 C CA . ASP A 1 109 ? -27.269 -4.627 31.903 1.00 54.75 109 ASP A CA 1
ATOM 802 C C . ASP A 1 109 ? -28.113 -5.909 31.956 1.00 54.75 109 ASP A C 1
ATOM 804 O O . ASP A 1 109 ? -29.314 -5.899 32.236 1.00 54.75 109 ASP A O 1
ATOM 808 N N . LEU A 1 110 ? -27.477 -7.066 31.769 1.00 53.84 110 LEU A N 1
ATOM 809 C CA . LEU A 1 110 ? -28.047 -8.373 32.081 1.00 53.84 110 LEU A CA 1
ATOM 810 C C . LEU A 1 110 ? -28.060 -8.592 33.608 1.00 53.84 110 LEU A C 1
ATOM 812 O O . LEU A 1 110 ? -27.828 -9.692 34.099 1.00 53.84 110 LEU A O 1
ATOM 816 N N . ALA A 1 111 ? -28.316 -7.522 34.358 1.00 51.44 111 ALA A N 1
ATOM 817 C CA . ALA A 1 111 ? -28.646 -7.516 35.772 1.00 51.44 111 ALA A CA 1
ATOM 818 C C . ALA A 1 111 ? -29.980 -6.793 36.047 1.00 51.44 111 ALA A C 1
ATOM 820 O O . ALA A 1 111 ? -30.534 -6.976 37.127 1.00 51.44 111 ALA A O 1
ATOM 821 N N . THR A 1 112 ? -30.557 -6.064 35.079 1.00 50.31 112 THR A N 1
ATOM 822 C CA . THR A 1 112 ? -31.827 -5.332 35.281 1.00 50.31 112 THR A CA 1
ATOM 823 C C . THR A 1 112 ? -33.036 -6.025 34.627 1.00 50.31 112 THR A C 1
ATOM 825 O O . THR A 1 112 ? -34.176 -5.766 34.994 1.00 50.31 112 THR A O 1
ATOM 828 N N . GLU A 1 113 ? -32.813 -7.013 33.754 1.00 49.66 113 GLU A N 1
ATOM 829 C CA . GLU A 1 113 ? -33.864 -7.818 33.089 1.00 49.66 113 GLU A CA 1
ATOM 830 C C . GLU A 1 113 ? -34.017 -9.238 33.696 1.00 49.66 113 GLU A C 1
ATOM 832 O O . 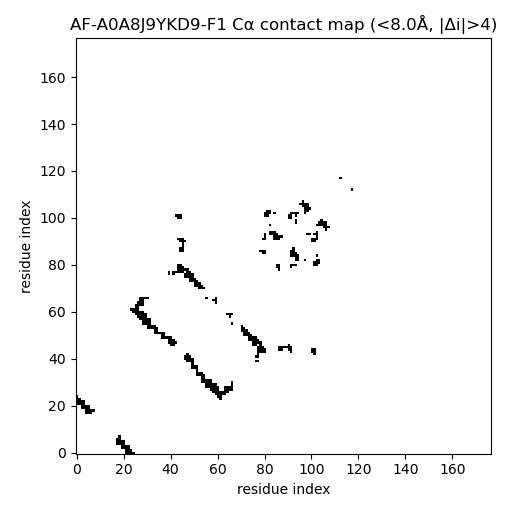GLU A 1 113 ? -34.454 -10.186 33.045 1.00 49.66 113 GLU A O 1
ATOM 837 N N . LEU A 1 114 ? -33.652 -9.421 34.972 1.00 50.84 114 LEU A N 1
ATOM 838 C CA . LEU A 1 114 ? -34.130 -10.544 35.805 1.00 50.84 114 LEU A CA 1
ATOM 839 C C . LEU A 1 114 ? -35.277 -10.130 36.743 1.00 50.84 114 LEU A C 1
ATOM 841 O O . LEU A 1 114 ? -35.740 -10.940 37.541 1.00 50.84 114 LEU A O 1
ATOM 845 N N . GLY A 1 115 ? -35.769 -8.895 36.596 1.00 53.06 115 GLY A N 1
ATOM 846 C CA . GLY A 1 115 ? -37.071 -8.473 37.111 1.00 53.06 115 GLY A CA 1
ATOM 847 C C . GLY A 1 115 ? -38.229 -8.722 36.139 1.00 53.06 115 GLY A C 1
ATOM 848 O O . GLY A 1 115 ? -39.356 -8.872 36.592 1.00 53.06 115 GLY A O 1
ATOM 849 N N . ASN A 1 116 ? -37.977 -8.834 34.827 1.00 59.12 116 ASN A N 1
ATOM 850 C CA . ASN A 1 116 ? -39.032 -8.910 33.812 1.00 59.12 116 ASN A CA 1
ATOM 851 C C . ASN A 1 116 ? -38.790 -10.081 32.839 1.00 59.12 116 ASN A C 1
ATOM 853 O O . ASN A 1 116 ? -38.073 -9.973 31.857 1.00 59.12 116 ASN A O 1
ATOM 857 N N . ASN A 1 117 ? -39.374 -11.236 33.169 1.00 54.19 117 ASN A N 1
ATOM 858 C CA . ASN A 1 117 ? -39.600 -12.429 32.335 1.00 54.19 117 ASN A CA 1
ATOM 859 C C . ASN A 1 117 ? -38.764 -12.616 31.047 1.00 54.19 117 ASN A C 1
ATOM 861 O O . ASN A 1 117 ? -39.099 -12.162 29.954 1.00 54.19 117 ASN A O 1
ATOM 865 N N . ARG A 1 118 ? -37.744 -13.470 31.187 1.00 60.03 118 ARG A N 1
ATOM 866 C CA . ARG A 1 118 ? -36.901 -14.052 30.134 1.00 60.03 118 ARG A CA 1
ATOM 867 C C . ARG A 1 118 ? -37.688 -14.776 29.035 1.00 60.03 118 ARG A C 1
ATOM 869 O O . ARG A 1 118 ? -38.304 -15.805 29.295 1.00 60.03 118 ARG A O 1
ATOM 876 N N . LEU A 1 119 ? -37.398 -14.404 27.788 1.00 44.88 119 LEU A N 1
ATOM 877 C CA . LEU A 1 119 ? -37.184 -15.347 26.683 1.00 44.88 119 LEU A CA 1
ATOM 878 C C . LEU A 1 119 ? -35.912 -14.947 25.916 1.00 44.88 119 LEU A C 1
ATOM 880 O O . LEU A 1 119 ? -35.963 -14.410 24.817 1.00 44.88 119 LEU A O 1
ATOM 884 N N . HIS A 1 120 ? -34.739 -15.211 26.500 1.00 53.62 120 HIS A N 1
ATOM 885 C CA . HIS A 1 120 ? -33.505 -15.265 25.714 1.00 53.62 120 HIS A CA 1
ATOM 886 C C . HIS A 1 120 ? -33.477 -16.612 24.987 1.00 53.62 120 HIS A C 1
ATOM 888 O O . HIS A 1 120 ? -33.196 -17.653 25.586 1.00 53.62 120 HIS A O 1
ATOM 894 N N . MET A 1 121 ? -33.802 -16.592 23.695 1.00 41.16 121 MET A N 1
ATOM 895 C CA . MET A 1 121 ? -33.588 -17.722 22.801 1.00 41.16 121 MET A CA 1
ATOM 896 C C . MET A 1 121 ? -32.080 -17.979 22.717 1.00 41.16 121 MET A C 1
ATOM 898 O O . MET A 1 121 ? -31.309 -17.181 22.192 1.00 41.16 121 MET A O 1
ATOM 902 N N . ARG A 1 122 ? -31.653 -19.094 23.305 1.00 50.72 122 ARG A N 1
ATOM 903 C CA . ARG A 1 122 ? -30.274 -19.573 23.273 1.00 50.72 122 ARG A CA 1
ATOM 904 C C . ARG A 1 122 ? -29.998 -20.103 21.866 1.00 50.72 122 ARG A C 1
ATOM 906 O O . ARG A 1 122 ? -30.316 -21.252 21.580 1.00 50.72 122 ARG A O 1
ATOM 913 N N . MET A 1 123 ? -29.422 -19.286 20.987 1.00 39.47 123 MET A N 1
ATOM 914 C CA . MET A 1 123 ? -28.821 -19.816 19.764 1.00 39.47 123 MET A CA 1
ATOM 915 C C . MET A 1 123 ? -27.509 -20.504 20.145 1.00 39.47 123 MET A C 1
ATOM 917 O O . MET A 1 123 ? -26.538 -19.871 20.556 1.00 39.47 123 MET A O 1
ATOM 921 N N . GLN A 1 124 ? -27.526 -21.833 20.091 1.00 39.00 124 GLN A N 1
ATOM 922 C CA . GLN A 1 124 ? -26.327 -22.662 20.114 1.00 39.00 124 GLN A CA 1
ATOM 923 C C . GLN A 1 124 ? -25.502 -22.354 18.856 1.00 39.00 124 GLN A C 1
ATOM 925 O O . GLN A 1 124 ? -26.087 -22.262 17.776 1.00 39.00 124 GLN A O 1
ATOM 930 N N . PRO A 1 125 ? -24.167 -22.232 18.938 1.00 41.03 125 PRO A N 1
ATOM 931 C CA . PRO A 1 125 ? -23.355 -22.213 17.737 1.00 41.03 125 PRO A CA 1
ATOM 932 C C . PRO A 1 125 ? -23.345 -23.632 17.161 1.00 41.03 125 PRO A C 1
ATOM 934 O O . PRO A 1 125 ? -22.670 -24.523 17.678 1.00 41.03 125 PRO A O 1
ATOM 937 N N . THR A 1 126 ? -24.121 -23.861 16.103 1.00 36.84 126 THR A N 1
ATOM 938 C CA . THR A 1 126 ? -23.903 -25.007 15.222 1.00 36.84 126 THR A CA 1
ATOM 939 C C . THR A 1 126 ? -22.553 -24.807 14.552 1.00 36.84 126 THR A C 1
ATOM 941 O O . THR A 1 126 ? -22.341 -23.853 13.802 1.00 36.84 126 THR A O 1
ATOM 944 N N . ALA A 1 127 ? -21.623 -25.694 14.885 1.00 50.00 127 ALA A N 1
ATOM 945 C CA . ALA A 1 127 ? -20.430 -25.918 14.099 1.00 50.00 127 ALA A CA 1
ATOM 946 C C . ALA A 1 127 ? -20.837 -26.244 12.658 1.00 50.00 127 ALA A C 1
ATOM 948 O O . ALA A 1 127 ? -21.655 -27.133 12.465 1.00 50.00 127 ALA A O 1
ATOM 949 N N . GLU A 1 128 ? -20.285 -25.508 11.692 1.00 48.97 128 GLU A N 1
ATOM 950 C CA . GLU A 1 128 ? -19.767 -25.992 10.403 1.00 48.97 128 GLU A CA 1
ATOM 951 C C . GLU A 1 128 ? -19.414 -24.796 9.506 1.00 48.97 128 GLU A C 1
ATOM 953 O O . GLU A 1 128 ? -20.208 -23.881 9.313 1.00 48.97 128 GLU A O 1
ATOM 958 N N . GLY A 1 129 ? -18.182 -24.772 8.986 1.00 39.84 129 GLY A N 1
ATOM 959 C CA . GLY A 1 129 ? -17.714 -23.670 8.142 1.00 39.84 129 GLY A CA 1
ATOM 960 C C . GLY A 1 129 ? -16.215 -23.691 7.846 1.00 39.84 129 GLY A C 1
ATOM 961 O O . GLY A 1 129 ? -15.500 -22.770 8.215 1.00 39.84 129 GLY A O 1
ATOM 962 N N . ILE A 1 130 ? -15.749 -24.790 7.247 1.00 46.44 130 ILE A N 1
ATOM 963 C CA . ILE A 1 130 ? -14.616 -24.915 6.308 1.00 46.44 130 ILE A CA 1
ATOM 964 C C . ILE A 1 130 ? -13.416 -23.976 6.557 1.00 46.44 130 ILE A C 1
ATOM 966 O O . ILE A 1 130 ? -13.362 -22.835 6.098 1.00 46.44 130 ILE A O 1
ATOM 970 N N . ARG A 1 131 ? -12.359 -24.523 7.171 1.00 47.62 131 ARG A N 1
ATOM 971 C CA . ARG A 1 131 ? -11.007 -23.961 7.053 1.00 47.62 131 ARG A CA 1
ATOM 972 C C . ARG A 1 131 ? -10.536 -24.151 5.613 1.00 47.62 131 ARG A C 1
ATOM 974 O O . ARG A 1 131 ? -10.118 -25.244 5.241 1.00 47.62 131 ARG A O 1
ATOM 981 N N . VAL A 1 132 ? -10.550 -23.089 4.814 1.00 41.00 132 VAL A N 1
ATOM 982 C CA . VAL A 1 132 ? -9.708 -23.047 3.617 1.00 41.00 132 VAL A CA 1
ATOM 983 C C . VAL A 1 132 ? -8.279 -22.875 4.116 1.00 41.00 132 VAL A C 1
ATOM 985 O O . VAL A 1 132 ? -7.876 -21.789 4.532 1.00 41.00 132 VAL A O 1
ATOM 988 N N . ALA A 1 133 ? -7.520 -23.970 4.132 1.00 42.06 133 ALA A N 1
ATOM 989 C CA . ALA A 1 133 ? -6.074 -23.905 4.231 1.00 42.06 133 ALA A CA 1
ATOM 990 C C . ALA A 1 133 ? -5.580 -23.120 3.009 1.00 42.06 133 ALA A C 1
ATOM 992 O O . ALA A 1 133 ? -5.481 -23.655 1.908 1.00 42.06 133 ALA A O 1
ATOM 993 N N . ARG A 1 134 ? -5.335 -21.817 3.180 1.00 44.78 134 ARG A N 1
ATOM 994 C CA . ARG A 1 134 ? -4.626 -21.031 2.176 1.00 44.78 134 ARG A CA 1
ATOM 995 C C . ARG A 1 134 ? -3.177 -21.491 2.236 1.00 44.78 134 ARG A C 1
ATOM 997 O O . ARG A 1 134 ? -2.410 -21.039 3.083 1.00 44.78 134 ARG A O 1
ATOM 1004 N N . THR A 1 135 ? -2.832 -22.429 1.362 1.00 40.47 135 THR A N 1
ATOM 1005 C CA . THR A 1 135 ? -1.455 -22.740 1.001 1.00 40.47 135 THR A CA 1
ATOM 1006 C C . THR A 1 135 ? -0.755 -21.406 0.754 1.00 40.47 135 THR A C 1
ATOM 1008 O O . THR A 1 135 ? -1.186 -20.628 -0.097 1.00 40.47 135 THR A O 1
ATOM 1011 N N . LEU A 1 136 ? 0.276 -21.101 1.544 1.00 49.06 136 LEU A N 1
ATOM 1012 C CA . LEU A 1 136 ? 1.234 -20.047 1.234 1.00 49.06 136 LEU A CA 1
ATOM 1013 C C . LEU A 1 136 ? 1.911 -20.447 -0.077 1.00 49.06 136 LEU A C 1
ATOM 1015 O O . LEU A 1 136 ? 2.952 -21.095 -0.086 1.00 49.06 136 LEU A O 1
ATOM 1019 N N . GLN A 1 137 ? 1.290 -20.100 -1.199 1.00 39.19 137 GLN A N 1
ATOM 1020 C CA . GLN A 1 137 ? 2.001 -20.002 -2.456 1.00 39.19 137 GLN A CA 1
ATOM 1021 C C . GLN A 1 137 ? 2.852 -18.744 -2.337 1.00 39.19 137 GLN A C 1
ATOM 1023 O O . GLN A 1 137 ? 2.431 -17.624 -2.622 1.00 39.19 137 GLN A O 1
ATOM 1028 N N . THR A 1 138 ? 4.076 -18.934 -1.856 1.00 41.88 138 THR A N 1
ATOM 1029 C CA . THR A 1 138 ? 5.199 -18.138 -2.327 1.00 41.88 138 THR A CA 1
ATOM 1030 C C . THR A 1 138 ? 5.293 -18.370 -3.828 1.00 41.88 138 THR A C 1
ATOM 1032 O O . THR A 1 138 ? 6.039 -19.229 -4.291 1.00 41.88 138 THR A O 1
ATOM 1035 N N . GLU A 1 139 ? 4.498 -17.631 -4.597 1.00 42.44 139 GLU A N 1
ATOM 1036 C CA . GLU A 1 139 ? 4.811 -17.408 -5.995 1.00 42.44 139 GLU A CA 1
ATOM 1037 C C . GLU A 1 139 ? 6.059 -16.533 -5.998 1.00 42.44 139 GLU A C 1
ATOM 1039 O O . GLU A 1 139 ? 6.027 -15.306 -5.877 1.00 42.44 139 GLU A O 1
ATOM 1044 N N . THR A 1 140 ? 7.201 -17.209 -6.031 1.00 40.00 140 THR A N 1
ATOM 1045 C CA . THR A 1 140 ? 8.418 -16.641 -6.577 1.00 40.00 140 THR A CA 1
ATOM 1046 C C . THR A 1 140 ? 8.041 -16.074 -7.936 1.00 40.00 140 THR A C 1
ATOM 1048 O O . THR A 1 140 ? 7.695 -16.831 -8.843 1.00 40.00 140 THR A O 1
ATOM 1051 N N . VAL A 1 141 ? 8.070 -14.745 -8.056 1.00 44.25 141 VAL A N 1
ATOM 1052 C CA . VAL A 1 141 ? 8.066 -14.069 -9.353 1.00 44.25 141 VAL A CA 1
ATOM 1053 C C . VAL A 1 141 ? 9.088 -14.816 -10.205 1.00 44.25 141 VAL A C 1
ATOM 1055 O O . VAL A 1 141 ? 10.236 -14.931 -9.756 1.00 44.25 141 VAL A O 1
ATOM 1058 N N . PRO A 1 142 ? 8.707 -15.383 -11.366 1.00 39.72 142 PRO A N 1
ATOM 1059 C CA . PRO A 1 142 ? 9.686 -15.943 -12.270 1.00 39.72 142 PRO A CA 1
ATOM 1060 C C . PRO A 1 142 ? 10.713 -14.845 -12.489 1.00 39.72 142 PRO A C 1
ATOM 1062 O O . PRO A 1 142 ? 10.373 -13.746 -12.929 1.00 39.72 142 PRO A O 1
ATOM 1065 N N . ASN A 1 143 ? 11.956 -15.108 -12.100 1.00 49.25 143 ASN A N 1
ATOM 1066 C CA . ASN A 1 143 ? 13.073 -14.331 -12.586 1.00 49.25 143 ASN A CA 1
ATOM 1067 C C . ASN A 1 143 ? 13.014 -14.529 -14.098 1.00 49.25 143 ASN A C 1
ATOM 1069 O O . ASN A 1 143 ? 13.389 -15.589 -14.587 1.00 49.25 143 ASN A O 1
ATOM 1073 N N . VAL A 1 144 ? 12.371 -13.599 -14.803 1.00 46.03 144 VAL A N 1
ATOM 1074 C CA . VAL A 1 144 ? 12.360 -13.579 -16.255 1.00 46.03 144 VAL A CA 1
ATOM 1075 C C . VAL A 1 144 ? 13.767 -13.124 -16.601 1.00 46.03 144 VAL A C 1
ATOM 1077 O O . VAL A 1 144 ? 14.065 -11.940 -16.408 1.00 46.03 144 VAL A O 1
ATOM 1080 N N . PRO A 1 145 ? 14.671 -14.019 -17.046 1.00 44.88 145 PRO A N 1
ATOM 1081 C CA . PRO A 1 145 ? 15.912 -13.540 -17.607 1.00 44.88 145 PRO A CA 1
ATOM 1082 C C . PRO A 1 145 ? 15.522 -12.619 -18.759 1.00 44.88 145 PRO A C 1
ATOM 1084 O O . PRO A 1 145 ? 14.721 -12.988 -19.623 1.00 44.88 145 PRO A O 1
ATOM 1087 N N . ALA A 1 146 ? 16.066 -11.402 -18.756 1.00 50.66 146 ALA A N 1
ATOM 1088 C CA . ALA A 1 146 ? 16.050 -10.571 -19.947 1.00 50.66 146 ALA A CA 1
ATOM 1089 C C . ALA A 1 146 ? 16.476 -11.449 -21.139 1.00 50.66 146 ALA A C 1
ATOM 1091 O O . ALA A 1 146 ? 17.372 -12.280 -20.962 1.00 50.66 146 ALA A O 1
ATOM 1092 N N . PRO A 1 147 ? 15.867 -11.324 -22.330 1.00 43.28 147 PRO A N 1
ATOM 1093 C CA . PRO A 1 147 ? 16.320 -12.078 -23.488 1.00 43.28 147 PRO A CA 1
ATOM 1094 C C . PRO A 1 147 ? 17.781 -11.706 -23.777 1.00 43.28 147 PRO A C 1
ATOM 1096 O O . PRO A 1 147 ? 18.070 -10.690 -24.401 1.00 43.28 147 PRO A O 1
ATOM 1099 N N . THR A 1 148 ? 18.725 -12.527 -23.311 1.00 46.56 148 THR A N 1
ATOM 1100 C CA . THR A 1 148 ? 20.169 -12.309 -23.492 1.00 46.56 148 THR A CA 1
ATOM 1101 C C . THR A 1 148 ? 20.630 -12.659 -24.904 1.00 46.56 148 THR A C 1
ATOM 1103 O O . THR A 1 148 ? 21.820 -12.608 -25.203 1.00 46.56 148 THR A O 1
ATOM 1106 N N . LYS A 1 149 ? 19.711 -13.039 -25.795 1.00 42.97 149 LYS A N 1
ATOM 1107 C CA . LYS A 1 149 ? 20.005 -13.311 -27.198 1.00 42.97 149 LYS A CA 1
ATOM 1108 C C . LYS A 1 149 ? 18.863 -12.809 -28.065 1.00 42.97 149 LYS A C 1
ATOM 1110 O O . LYS A 1 149 ? 17.724 -13.239 -27.916 1.00 42.97 149 LYS A O 1
ATOM 1115 N N . CYS A 1 150 ? 19.201 -11.950 -29.022 1.00 40.84 150 CYS A N 1
ATOM 1116 C CA . CYS A 1 150 ? 18.402 -11.797 -30.224 1.00 40.84 150 CYS A CA 1
ATOM 1117 C C . CYS A 1 150 ? 18.389 -13.157 -30.924 1.00 40.84 150 CYS A C 1
ATOM 1119 O O . CYS A 1 150 ? 19.383 -13.551 -31.538 1.00 40.84 150 CYS A O 1
ATOM 1121 N N . THR A 1 151 ? 17.287 -13.896 -30.829 1.00 39.62 151 THR A N 1
ATOM 1122 C CA . THR A 1 151 ? 17.040 -14.966 -31.788 1.00 39.62 151 THR A CA 1
ATOM 1123 C C . THR A 1 151 ? 16.952 -14.292 -33.146 1.00 39.62 151 THR A C 1
ATOM 1125 O O . THR A 1 151 ? 16.088 -13.447 -33.380 1.00 39.62 151 THR A O 1
ATOM 1128 N N . ARG A 1 152 ? 17.906 -14.618 -34.017 1.00 42.53 152 ARG A N 1
ATOM 1129 C CA . ARG A 1 152 ? 17.880 -14.270 -35.431 1.00 42.53 152 ARG A CA 1
ATOM 1130 C C . ARG A 1 152 ? 16.512 -14.696 -35.964 1.00 42.53 152 ARG A C 1
ATOM 1132 O O . ARG A 1 152 ? 16.274 -15.890 -36.114 1.00 42.53 152 ARG A O 1
ATOM 1139 N N . ILE A 1 153 ? 15.611 -13.752 -36.241 1.00 38.75 153 ILE A N 1
ATOM 1140 C CA . ILE A 1 153 ? 14.545 -14.030 -37.200 1.00 38.75 153 ILE A CA 1
ATOM 1141 C C . ILE A 1 153 ? 15.302 -14.215 -38.503 1.00 38.75 153 ILE A C 1
ATOM 1143 O O . ILE A 1 153 ? 15.818 -13.263 -39.090 1.00 38.75 153 ILE A O 1
ATOM 1147 N N . GLN A 1 154 ? 15.500 -15.477 -38.862 1.00 40.34 154 GLN A N 1
ATOM 1148 C CA . GLN A 1 154 ? 16.063 -15.865 -40.133 1.00 40.34 154 GLN A CA 1
ATOM 1149 C C . GLN A 1 154 ? 15.026 -15.459 -41.178 1.00 40.34 154 GLN A C 1
ATOM 1151 O O . GLN A 1 154 ? 14.114 -16.214 -41.497 1.00 40.34 154 GLN A O 1
ATOM 1156 N N . ALA A 1 155 ? 15.120 -14.212 -41.644 1.00 40.44 155 ALA A N 1
ATOM 1157 C CA . ALA A 1 155 ? 14.520 -13.829 -42.907 1.00 40.44 155 ALA A CA 1
ATOM 1158 C C . ALA A 1 155 ? 15.060 -14.807 -43.968 1.00 40.44 155 ALA A C 1
ATOM 1160 O O . ALA A 1 155 ? 16.236 -15.194 -43.885 1.00 40.44 155 ALA A O 1
ATOM 1161 N N . PRO A 1 156 ? 14.202 -15.275 -44.890 1.00 34.94 156 PRO A N 1
ATOM 1162 C CA . PRO A 1 156 ? 14.546 -16.327 -45.839 1.00 34.94 156 PRO A CA 1
ATOM 1163 C C . PRO A 1 156 ? 15.834 -15.961 -46.583 1.00 34.94 156 PRO A C 1
ATOM 1165 O O . PRO A 1 156 ? 16.073 -14.769 -46.804 1.00 34.94 156 PRO A O 1
ATOM 1168 N N . PRO A 1 157 ? 16.678 -16.940 -46.961 1.00 41.97 157 PRO A N 1
ATOM 1169 C CA . PRO A 1 157 ? 17.852 -16.645 -47.763 1.00 41.97 157 PRO A CA 1
ATOM 1170 C C . PRO A 1 157 ? 17.369 -16.000 -49.061 1.00 41.97 157 PRO A C 1
ATOM 1172 O O . PRO A 1 157 ? 16.804 -16.664 -49.928 1.00 41.97 157 PRO A O 1
ATOM 1175 N N . VAL A 1 158 ? 17.566 -14.688 -49.184 1.00 44.28 158 VAL A N 1
ATOM 1176 C CA . VAL A 1 158 ? 17.524 -14.032 -50.482 1.00 44.28 158 VAL A CA 1
ATOM 1177 C C . VAL A 1 158 ? 18.695 -14.632 -51.244 1.00 44.28 158 VAL A C 1
ATOM 1179 O O . VAL A 1 158 ? 19.843 -14.350 -50.924 1.00 44.28 158 VAL A O 1
ATOM 1182 N N . ALA A 1 159 ? 18.350 -15.551 -52.145 1.00 39.12 159 ALA A N 1
ATOM 1183 C CA . ALA A 1 159 ? 19.164 -16.152 -53.188 1.00 39.12 159 ALA A CA 1
ATOM 1184 C C . ALA A 1 159 ? 20.631 -16.420 -52.811 1.00 39.12 159 ALA A C 1
ATOM 1186 O O . ALA A 1 159 ? 21.503 -15.560 -52.914 1.00 39.12 159 ALA A O 1
ATOM 1187 N N . ALA A 1 160 ? 20.921 -17.683 -52.501 1.00 39.56 160 ALA A N 1
ATOM 1188 C CA . ALA A 1 160 ? 22.236 -18.230 -52.781 1.00 39.56 160 ALA A CA 1
ATOM 1189 C C . ALA A 1 160 ? 22.521 -18.051 -54.283 1.00 39.56 160 ALA A C 1
ATOM 1191 O O . ALA A 1 160 ? 22.037 -18.819 -55.111 1.00 39.56 160 ALA A O 1
ATOM 1192 N N . ILE A 1 161 ? 23.299 -17.031 -54.641 1.00 39.41 161 ILE A N 1
ATOM 1193 C 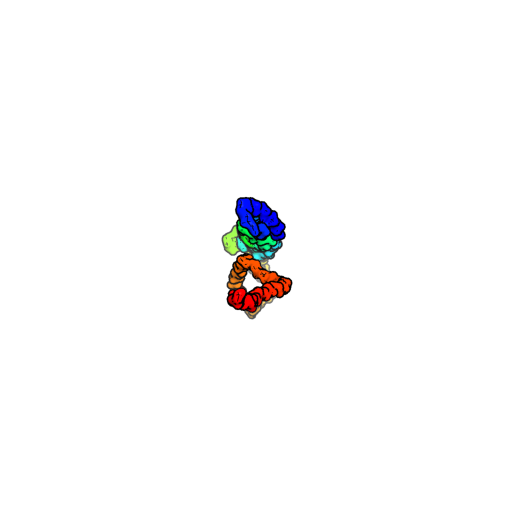CA . ILE A 1 161 ? 24.101 -17.081 -55.859 1.00 39.41 161 ILE A CA 1
ATOM 1194 C C . ILE A 1 161 ? 25.247 -18.024 -55.510 1.00 39.41 161 ILE A C 1
ATOM 1196 O O . ILE A 1 161 ? 26.234 -17.640 -54.886 1.00 39.41 161 ILE A O 1
ATOM 1200 N N . THR A 1 162 ? 25.063 -19.300 -55.836 1.00 35.88 162 THR A N 1
ATOM 1201 C CA . THR A 1 162 ? 26.155 -20.264 -55.903 1.00 35.88 162 THR A CA 1
ATOM 1202 C C . THR A 1 162 ? 27.143 -19.746 -56.940 1.00 35.88 162 THR A C 1
ATOM 1204 O O . THR A 1 162 ? 26.850 -19.762 -58.137 1.00 35.88 162 THR A O 1
ATOM 1207 N N . VAL A 1 163 ? 28.300 -19.259 -56.496 1.00 36.56 163 VAL A N 1
ATOM 1208 C CA . VAL A 1 163 ? 29.456 -19.135 -57.382 1.00 36.56 163 VAL A CA 1
ATOM 1209 C C . VAL A 1 163 ? 29.867 -20.566 -57.698 1.00 36.56 163 VAL A C 1
ATOM 1211 O O . VAL A 1 163 ? 30.429 -21.265 -56.859 1.00 36.56 163 VAL A O 1
ATOM 1214 N N . VAL A 1 164 ? 29.461 -21.024 -58.879 1.00 38.25 164 VAL A N 1
ATOM 1215 C CA . VAL A 1 164 ? 29.948 -22.256 -59.491 1.00 38.25 164 VAL A CA 1
ATOM 1216 C C . VAL A 1 164 ? 31.462 -22.096 -59.622 1.00 38.25 164 VAL A C 1
ATOM 1218 O O . VAL A 1 164 ? 31.931 -21.088 -60.151 1.00 38.25 164 VAL A O 1
ATOM 1221 N N . GLU A 1 165 ? 32.213 -23.047 -59.072 1.00 43.78 165 GLU A N 1
ATOM 1222 C CA . GLU A 1 165 ? 33.670 -23.115 -59.191 1.00 43.78 165 GLU A CA 1
ATOM 1223 C C . GLU A 1 165 ? 34.101 -22.949 -60.661 1.00 43.78 165 GLU A C 1
ATOM 1225 O O . GLU A 1 165 ? 33.436 -23.489 -61.554 1.00 43.78 165 GLU A O 1
ATOM 1230 N N . PRO A 1 166 ? 35.207 -22.246 -60.967 1.00 41.59 166 PRO A N 1
ATOM 1231 C CA . PRO A 1 166 ? 35.740 -22.272 -62.316 1.00 41.59 166 PRO A CA 1
ATOM 1232 C C . PRO A 1 166 ? 36.275 -23.675 -62.622 1.00 41.59 166 PRO A C 1
ATOM 1234 O O . PRO A 1 166 ? 37.244 -24.151 -62.034 1.00 41.59 166 PRO A O 1
ATOM 1237 N N . ILE A 1 167 ? 35.600 -24.308 -63.579 1.00 38.44 167 ILE A N 1
ATOM 1238 C CA . ILE A 1 167 ? 36.004 -25.506 -64.307 1.00 38.44 167 ILE A CA 1
ATOM 1239 C C . ILE A 1 167 ? 37.482 -25.399 -64.704 1.00 38.44 167 ILE A C 1
ATOM 1241 O O . ILE A 1 167 ? 37.922 -24.409 -65.290 1.00 38.44 167 ILE A O 1
ATOM 1245 N N . ALA A 1 168 ? 38.225 -26.461 -64.399 1.00 42.69 168 ALA A N 1
ATOM 1246 C CA . ALA A 1 168 ? 39.580 -26.701 -64.861 1.00 42.69 168 ALA A CA 1
ATOM 1247 C C . ALA A 1 168 ? 39.694 -26.518 -66.385 1.00 42.69 168 ALA A C 1
ATOM 1249 O O . ALA A 1 168 ? 39.052 -27.233 -67.155 1.00 42.69 168 ALA A O 1
ATOM 1250 N N . VAL A 1 169 ? 40.560 -25.605 -66.829 1.00 41.25 169 VAL A N 1
ATOM 1251 C CA . VAL A 1 169 ? 41.008 -25.553 -68.225 1.00 41.25 169 VAL A CA 1
ATOM 1252 C C . VAL A 1 169 ? 42.256 -26.425 -68.346 1.00 41.25 169 VAL A C 1
ATOM 1254 O O . VAL A 1 169 ? 43.372 -25.995 -68.068 1.00 41.25 169 VAL A O 1
ATOM 1257 N N . LEU A 1 170 ? 42.048 -27.679 -68.744 1.00 42.62 170 LEU A N 1
ATOM 1258 C CA . LEU A 1 170 ? 43.065 -28.516 -69.379 1.00 42.62 170 LEU A CA 1
ATOM 1259 C C . LEU A 1 170 ? 43.069 -28.189 -70.879 1.00 42.62 170 LEU A C 1
ATOM 1261 O O . LEU A 1 170 ? 42.090 -28.488 -71.559 1.00 42.62 170 LEU A O 1
ATOM 1265 N N . ALA A 1 171 ? 44.158 -27.617 -71.404 1.00 38.44 171 ALA A N 1
ATOM 1266 C CA . ALA A 1 171 ? 44.432 -27.588 -72.845 1.00 38.44 171 ALA A CA 1
ATOM 1267 C C . ALA A 1 171 ? 45.944 -27.448 -73.153 1.00 38.44 171 ALA A C 1
ATOM 1269 O O . ALA A 1 171 ? 46.473 -26.348 -73.232 1.00 38.44 171 ALA A O 1
ATOM 1270 N N . LEU A 1 172 ? 46.565 -28.623 -73.333 1.00 42.47 172 LEU A N 1
ATOM 1271 C CA . LEU A 1 172 ? 47.651 -29.040 -74.246 1.00 42.47 172 LEU A CA 1
ATOM 1272 C C . LEU A 1 172 ? 49.070 -28.404 -74.218 1.00 42.47 172 LEU A C 1
ATOM 1274 O O . LEU A 1 172 ? 49.223 -27.188 -74.170 1.00 42.47 172 LEU 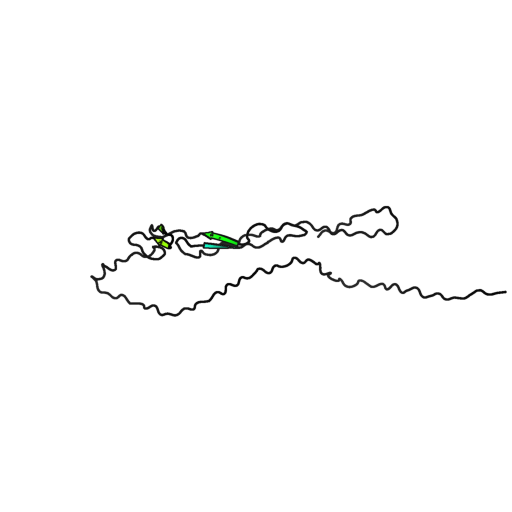A O 1
ATOM 1278 N N . PRO A 1 173 ? 50.129 -29.241 -74.357 1.00 44.09 173 PRO A N 1
ATOM 1279 C CA . PRO A 1 173 ? 51.510 -28.804 -74.551 1.00 44.09 173 PRO A CA 1
ATOM 1280 C C . PRO A 1 173 ? 51.810 -28.525 -76.033 1.00 44.09 173 PRO A C 1
ATOM 1282 O O . PRO A 1 173 ? 51.513 -29.344 -76.904 1.00 44.09 173 PRO A O 1
ATOM 1285 N N . SER A 1 174 ? 52.470 -27.405 -76.321 1.00 40.12 174 SER A N 1
ATOM 1286 C CA . SER A 1 174 ? 53.084 -27.158 -77.629 1.00 40.12 174 SER A CA 1
ATOM 1287 C C . SER A 1 174 ? 54.410 -27.914 -77.722 1.00 40.12 174 SER A C 1
ATOM 1289 O O . SER A 1 174 ? 55.370 -27.581 -77.028 1.00 40.12 174 SER A O 1
ATOM 1291 N N . GLY A 1 175 ? 54.457 -28.938 -78.574 1.00 45.09 175 GLY A N 1
ATOM 1292 C CA . GLY A 1 175 ? 55.678 -29.615 -79.000 1.00 45.09 175 GLY A CA 1
ATOM 1293 C C . GLY A 1 175 ? 56.006 -29.303 -80.462 1.00 45.09 175 GLY A C 1
ATOM 1294 O O . GLY A 1 175 ? 55.108 -29.304 -81.294 1.00 45.09 175 GLY A O 1
ATOM 1295 N N . MET A 1 176 ? 57.296 -29.044 -80.703 1.00 36.94 176 MET A N 1
ATOM 1296 C CA . MET A 1 176 ? 58.124 -29.382 -81.877 1.00 36.94 176 MET A CA 1
ATOM 1297 C C . MET A 1 176 ? 57.485 -29.319 -83.278 1.00 36.94 176 MET A C 1
ATOM 1299 O O . MET A 1 176 ? 56.655 -30.158 -83.616 1.00 36.94 176 MET A O 1
ATOM 1303 N N . ILE A 1 177 ? 57.990 -28.413 -84.124 1.00 43.38 177 ILE A N 1
ATOM 1304 C CA . ILE A 1 177 ? 58.925 -28.647 -85.253 1.00 43.38 177 ILE A CA 1
ATOM 1305 C C . ILE A 1 177 ? 59.550 -27.293 -85.613 1.00 43.38 177 ILE A C 1
ATOM 1307 O O . ILE A 1 177 ? 58.806 -26.287 -85.593 1.00 43.38 177 ILE A O 1
#

Mean predicted aligned error: 18.43 Å

Organism: Branchiostoma lanceolatum (NCBI:txid7740)

Foldseek 3Di:
DDWDFDQPPDPDDDDRDTDTDDDDDWDAWDKDDKDDWDPWPDQAADDTKIKIFIDTPDQTPDPHYYDDDDRMDMDHDRHAAPPPWHHDPVATDEDQQFDDRRRPHGPPPPPPCVVPDDDPDDDDPDDDDDDPPPPPPPPPPPPPPDPPDDPPPPDDPPDDPPPDPPDDDDDDDDDDD

Nearest PDB structures (foldseek):
  8b0g-assembly1_C  TM=8.147E-01  e=4.452E-03  Homo sapiens
  3t5o-assembly1_A  TM=6.793E-01  e=5.327E-03  Homo sapiens
  8b0h-assembly1_D  TM=7.199E-01  e=1.159E-02  Homo sapiens
  8b0f-assembly1_D  TM=7.121E-01  e=1.762E-02  Homo sapiens
  8b0g-assembly1_B  TM=5.745E-01  e=9.688E-03  Homo sapiens

Solvent-accessible surface area (backbone atoms only — not comparable to full-atom values): 11811 Å² total; per-residue (Å²): 131,54,83,49,81,55,87,76,85,70,94,67,90,89,76,91,70,84,54,78,49,80,52,63,73,66,31,55,30,35,74,38,71,69,50,72,69,48,75,53,77,30,92,33,11,71,77,8,36,27,44,30,43,39,51,75,67,36,73,48,32,72,88,29,51,72,64,82,81,75,54,62,48,77,45,80,32,46,76,46,36,36,79,79,18,43,76,40,99,89,29,33,47,50,33,91,62,32,34,65,74,40,17,74,43,66,55,70,65,87,75,67,54,82,79,58,85,80,82,78,80,80,77,72,86,77,87,82,82,78,86,77,79,76,73,82,74,79,72,71,71,75,83,72,72,71,81,88,60,84,75,76,79,76,69,74,82,79,67,85,78,75,80,73,75,84,76,83,84,84,80,83,85,93,73,88,134

Sequence (177 aa):
MLCRTVEIVLLLGLTLWPVYVYVCPVVHCQWGEWSHWSSCTASCGPSGTQDRTRVIDVAPQCGGAACSGSSRGSRDCNRFCHNGGFLSTHGCSCSSGYTGNCCQSPETDLATELGNNRLHMRMQPTAEGIRVARTLQTETVPNVPAPTKCTRIQAPPVAAITVVEPIAVLALPSGMI